Protein AF-0000000080485162 (afdb_homodimer)

Secondary structure (DSSP, 8-state):
--HHHHHHHHHHHHHHH-SEEEEE--HHHHHHHHHHHHHH--SSHHHHHHHHHHHHHHHHHHTTHHHHHHHHHHS--HHHHHHTS-HHHHHTTT-------------/--HHHHHHHHHHHHHHH-SEEEEE--HHHHHHHHHHHHHH--SSHHHHHHHHHHHHHHHHHHTTHHHHHHHHHHS--HHHHHHTS-HHHHHTTT-------------

Structure (mmCIF, N/CA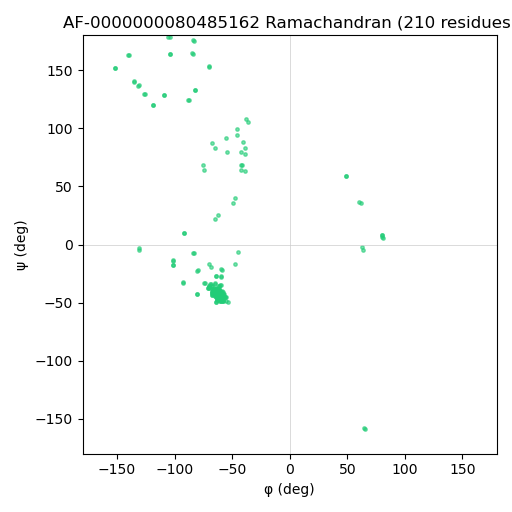/C/O backbone):
data_AF-0000000080485162-model_v1
#
loop_
_entity.id
_entity.type
_entity.pdbx_description
1 polymer 'Uncharacterized protein'
#
loop_
_atom_site.group_PDB
_atom_site.id
_atom_site.type_symbol
_atom_site.label_atom_id
_atom_site.label_alt_id
_atom_site.label_comp_id
_atom_site.label_asym_id
_atom_site.label_entity_id
_atom_site.label_seq_id
_atom_site.pdbx_PDB_ins_code
_atom_site.Cartn_x
_atom_site.Cartn_y
_atom_site.Cartn_z
_atom_site.occupancy
_atom_site.B_iso_or_equiv
_atom_site.auth_seq_id
_atom_site.auth_comp_id
_atom_site.auth_asym_id
_atom_site.auth_atom_id
_atom_site.pdbx_PDB_model_num
ATOM 1 N N . MET A 1 1 ? 8.68 -25.094 -6.105 1 91.69 1 MET A N 1
ATOM 2 C CA . MET A 1 1 ? 7.289 -25.359 -6.473 1 91.69 1 MET A CA 1
ATOM 3 C C . MET A 1 1 ? 7.027 -24.953 -7.922 1 91.69 1 MET A C 1
ATOM 5 O O . MET A 1 1 ? 7.828 -24.25 -8.531 1 91.69 1 MET A O 1
ATOM 9 N N . THR A 1 2 ? 5.891 -25.453 -8.453 1 96.38 2 THR A N 1
ATOM 10 C CA . THR A 1 2 ? 5.555 -25.312 -9.867 1 96.38 2 THR A CA 1
ATOM 11 C C . THR A 1 2 ? 4.484 -24.25 -10.07 1 96.38 2 THR A C 1
ATOM 13 O O . THR A 1 2 ? 3.998 -23.656 -9.109 1 96.38 2 THR A O 1
ATOM 16 N N . LEU A 1 3 ? 4.164 -24.047 -11.297 1 98.19 3 LEU A N 1
ATOM 17 C CA . LEU A 1 3 ? 3.066 -23.156 -11.648 1 98.19 3 LEU A CA 1
ATOM 18 C C . LEU A 1 3 ? 1.76 -23.609 -11.008 1 98.19 3 LEU A C 1
ATOM 20 O O . LEU A 1 3 ? 0.989 -22.797 -10.5 1 98.19 3 LEU A O 1
ATOM 24 N N . ASP A 1 4 ? 1.589 -24.953 -11.047 1 97.44 4 ASP A N 1
ATOM 25 C CA . ASP A 1 4 ? 0.379 -25.5 -10.445 1 97.44 4 ASP A CA 1
ATOM 26 C C . ASP A 1 4 ? 0.341 -25.219 -8.938 1 97.44 4 ASP A C 1
ATOM 28 O O . ASP A 1 4 ? -0.718 -24.938 -8.383 1 97.44 4 ASP A O 1
ATOM 32 N N . ASP A 1 5 ? 1.437 -25.391 -8.297 1 98.44 5 ASP A N 1
ATOM 33 C CA . ASP A 1 5 ? 1.518 -25.125 -6.863 1 98.44 5 ASP A CA 1
ATOM 34 C C . ASP A 1 5 ? 1.213 -23.656 -6.559 1 98.44 5 ASP A C 1
ATOM 36 O O . ASP A 1 5 ? 0.493 -23.344 -5.605 1 98.44 5 ASP A O 1
ATOM 40 N N . LEU A 1 6 ? 1.78 -22.734 -7.355 1 98.81 6 LEU A N 1
ATOM 41 C CA . LEU A 1 6 ? 1.502 -21.312 -7.172 1 98.81 6 LEU A CA 1
ATOM 42 C C . LEU A 1 6 ? 0.012 -21.016 -7.328 1 98.81 6 LEU A C 1
ATOM 44 O O . LEU A 1 6 ? -0.575 -20.297 -6.516 1 98.81 6 LEU A O 1
ATOM 48 N N . THR A 1 7 ? -0.559 -21.531 -8.375 1 98.62 7 THR A N 1
ATOM 49 C CA . THR A 1 7 ? -1.977 -21.328 -8.648 1 98.62 7 THR A CA 1
ATOM 50 C C . THR A 1 7 ? -2.828 -21.797 -7.477 1 98.62 7 THR A C 1
ATOM 52 O O . THR A 1 7 ? -3.744 -21.094 -7.039 1 98.62 7 THR A O 1
ATOM 55 N N . ASP A 1 8 ? -2.488 -23 -6.953 1 98.62 8 ASP A N 1
ATOM 56 C CA . ASP A 1 8 ? -3.219 -23.547 -5.816 1 98.62 8 ASP A CA 1
ATOM 57 C C . ASP A 1 8 ? -3.074 -22.656 -4.586 1 98.62 8 ASP A C 1
ATOM 59 O O . ASP A 1 8 ? -4.051 -22.406 -3.871 1 98.62 8 ASP A O 1
ATOM 63 N N . ASP A 1 9 ? -1.857 -22.219 -4.328 1 98.62 9 ASP A N 1
ATOM 64 C CA . ASP A 1 9 ? -1.59 -21.391 -3.154 1 98.62 9 ASP A CA 1
ATOM 65 C C . ASP A 1 9 ? -2.316 -20.047 -3.244 1 98.62 9 ASP A C 1
ATOM 67 O O . ASP A 1 9 ? -2.867 -19.562 -2.252 1 98.62 9 ASP A O 1
ATOM 71 N N . VAL A 1 10 ? -2.357 -19.422 -4.453 1 98.81 10 VAL A N 1
ATOM 72 C CA . VAL A 1 10 ? -3.041 -18.141 -4.641 1 98.81 10 VAL A CA 1
ATOM 73 C C . VAL A 1 10 ? -4.547 -18.328 -4.473 1 98.81 10 VAL A C 1
ATOM 75 O O . VAL A 1 10 ? -5.211 -17.516 -3.822 1 98.81 10 VAL A O 1
ATOM 78 N N . GLU A 1 11 ? -5.039 -19.375 -5.039 1 98.69 11 GLU A N 1
ATOM 79 C CA . GLU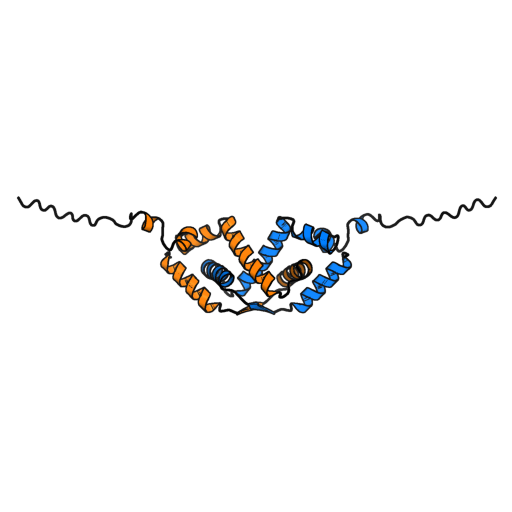 A 1 11 ? -6.469 -19.641 -4.914 1 98.69 11 GLU A CA 1
ATOM 80 C C . GLU A 1 11 ? -6.859 -19.875 -3.459 1 98.69 11 GLU A C 1
ATOM 82 O O . GLU A 1 11 ? -7.91 -19.422 -3.008 1 98.69 11 GLU A O 1
ATOM 87 N N . SER A 1 12 ? -6.074 -20.688 -2.789 1 98.69 12 SER A N 1
ATOM 88 C CA . SER A 1 12 ? -6.328 -20.953 -1.377 1 98.69 12 SER A CA 1
ATOM 89 C C . SER A 1 12 ? -6.305 -19.656 -0.563 1 98.69 12 SER A C 1
ATOM 91 O O . SER A 1 12 ? -7.195 -19.422 0.255 1 98.69 12 SER A O 1
ATOM 93 N N . ALA A 1 13 ? -5.285 -18.859 -0.797 1 98.69 13 ALA A N 1
ATOM 94 C CA . ALA A 1 13 ? -5.184 -17.578 -0.108 1 98.69 13 ALA A CA 1
ATOM 95 C C . ALA A 1 13 ? -6.387 -16.688 -0.42 1 98.69 13 ALA A C 1
ATOM 97 O O . ALA A 1 13 ? -6.945 -16.047 0.477 1 98.69 13 ALA A O 1
ATOM 98 N N . TYR A 1 14 ? -6.746 -16.641 -1.689 1 98.75 14 TYR A N 1
ATOM 99 C CA . TYR A 1 14 ? -7.902 -15.867 -2.131 1 98.75 14 TYR A CA 1
ATOM 100 C C . TYR A 1 14 ? -9.156 -16.281 -1.374 1 98.75 14 TYR A C 1
ATOM 102 O O . TYR A 1 14 ? -9.93 -15.422 -0.925 1 98.75 14 TYR A O 1
ATOM 110 N N . SER A 1 15 ? -9.336 -17.516 -1.244 1 98.31 15 SER A N 1
ATOM 111 C CA . SER A 1 15 ? -10.5 -18.047 -0.545 1 98.31 15 SER A CA 1
ATOM 112 C C . SER A 1 15 ? -10.453 -17.719 0.942 1 98.31 15 SER A C 1
ATOM 114 O O . SER A 1 15 ? -11.469 -17.344 1.53 1 98.31 15 SER A O 1
ATOM 116 N N . ASP A 1 16 ? -9.336 -17.828 1.532 1 97.69 16 ASP A N 1
ATOM 117 C CA . ASP A 1 16 ? -9.172 -17.594 2.963 1 97.69 16 ASP A CA 1
ATOM 118 C C . ASP A 1 16 ? -9.359 -16.125 3.299 1 97.69 16 ASP A C 1
ATOM 120 O O . ASP A 1 16 ? -9.852 -15.781 4.379 1 97.69 16 ASP A O 1
ATOM 124 N N . LEU A 1 17 ? -8.969 -15.266 2.422 1 97.94 17 LEU A N 1
ATOM 125 C CA . LEU A 1 17 ? -9.062 -13.82 2.637 1 97.94 17 LEU A CA 1
ATOM 126 C C . LEU A 1 17 ? -10.523 -13.391 2.754 1 97.94 17 LEU A C 1
ATOM 128 O O . LEU A 1 17 ? -10.844 -12.484 3.527 1 97.94 17 LEU A O 1
ATOM 132 N N . GLY A 1 18 ? -11.344 -13.984 1.998 1 96.62 18 GLY A N 1
ATOM 133 C CA . GLY A 1 18 ? -12.727 -13.531 1.969 1 96.62 18 GLY A CA 1
ATOM 134 C C . GLY A 1 18 ? -12.883 -12.125 1.428 1 96.62 18 GLY A C 1
ATOM 135 O O . GLY A 1 18 ? -12.039 -11.648 0.667 1 96.62 18 GLY A O 1
ATOM 136 N N . THR A 1 19 ? -14.047 -11.492 1.815 1 97.62 19 THR A N 1
ATOM 137 C CA . THR A 1 19 ? -14.367 -10.188 1.239 1 97.62 19 THR A CA 1
ATOM 138 C C . THR A 1 19 ? -14.039 -9.07 2.223 1 97.62 19 THR A C 1
ATOM 140 O O . THR A 1 19 ? -14.016 -7.895 1.847 1 97.62 19 THR A O 1
ATOM 143 N N . ASP A 1 20 ? -13.82 -9.5 3.492 1 97.5 20 ASP A N 1
ATOM 144 C CA . ASP A 1 20 ? -13.531 -8.516 4.531 1 97.5 20 ASP A CA 1
ATOM 145 C C . ASP A 1 20 ? -12.312 -8.93 5.352 1 97.5 20 ASP A C 1
ATOM 147 O O . ASP A 1 20 ? -12.164 -10.102 5.703 1 97.5 20 ASP A O 1
ATOM 151 N N . LEU A 1 21 ? -11.492 -7.969 5.602 1 97.62 21 LEU A N 1
ATOM 152 C CA . LEU A 1 21 ? -10.273 -8.203 6.367 1 97.62 21 LEU A CA 1
ATOM 153 C C . LEU A 1 21 ? -10.18 -7.258 7.555 1 97.62 21 LEU A C 1
ATOM 155 O O . LEU A 1 21 ? -10.406 -6.055 7.414 1 97.62 21 LEU A O 1
ATOM 159 N N . ASP A 1 22 ? -9.93 -7.82 8.695 1 96.25 22 ASP A N 1
ATOM 160 C CA . ASP A 1 22 ? -9.648 -7.004 9.875 1 96.25 22 ASP A CA 1
ATOM 161 C C . ASP A 1 22 ? -8.156 -6.691 9.977 1 96.25 22 ASP A C 1
ATOM 163 O O . ASP A 1 22 ? -7.328 -7.602 10.039 1 96.25 22 ASP A O 1
ATOM 167 N N . VAL A 1 23 ? -7.867 -5.426 10.039 1 98 23 VAL A N 1
ATOM 168 C CA . VAL A 1 23 ? -6.469 -5.012 10.016 1 98 23 VAL A CA 1
ATOM 169 C C . VAL A 1 23 ? -6.133 -4.27 11.312 1 98 23 VAL A C 1
ATOM 171 O O . VAL A 1 23 ? -6.746 -3.25 11.625 1 98 23 VAL A O 1
ATOM 174 N N . SER A 1 24 ? -5.184 -4.84 12 1 98.38 24 SER A N 1
ATOM 175 C CA . SER A 1 24 ? -4.648 -4.133 13.156 1 98.38 24 SER A CA 1
ATOM 176 C C . SER A 1 24 ? -3.598 -3.107 12.742 1 98.38 24 SER A C 1
ATOM 178 O O . SER A 1 24 ? -2.693 -3.42 11.961 1 98.38 24 SER A O 1
ATOM 180 N N . LEU A 1 25 ? -3.742 -1.958 13.281 1 98.19 25 LEU A N 1
ATOM 181 C CA . LEU A 1 25 ? -2.826 -0.875 12.945 1 98.19 25 LEU A CA 1
ATOM 182 C C . LEU A 1 25 ? -1.908 -0.552 14.117 1 98.19 25 LEU A C 1
ATOM 184 O O . LEU A 1 25 ? -2.375 -0.352 15.242 1 98.19 25 LEU A O 1
ATOM 188 N N . ASP A 1 26 ? -0.624 -0.517 13.844 1 98.25 26 ASP A N 1
ATOM 189 C CA . ASP A 1 26 ? 0.288 0.053 14.836 1 98.25 26 ASP A CA 1
ATOM 190 C C . ASP A 1 26 ? 0.348 1.574 14.711 1 98.25 26 ASP A C 1
ATOM 192 O O . ASP A 1 26 ? -0.278 2.156 13.82 1 98.25 26 ASP A O 1
ATOM 196 N N . ARG A 1 27 ? 1.075 2.203 15.594 1 98.06 27 ARG A N 1
ATOM 197 C CA . ARG A 1 27 ? 1.095 3.66 15.68 1 98.06 27 ARG A CA 1
ATOM 198 C C . ARG A 1 27 ? 1.634 4.273 14.391 1 98.06 27 ARG A C 1
ATOM 200 O O . ARG A 1 27 ? 1.077 5.25 13.883 1 98.06 27 ARG A O 1
ATOM 207 N N . GLU A 1 28 ? 2.699 3.721 13.891 1 98.06 28 GLU A N 1
ATOM 208 C CA . GLU A 1 28 ? 3.355 4.25 12.695 1 98.06 28 GLU A CA 1
ATOM 209 C C . GLU A 1 28 ? 2.445 4.152 11.477 1 98.06 28 GLU A C 1
ATOM 211 O O . GLU A 1 28 ? 2.219 5.148 10.781 1 98.06 28 GLU A O 1
ATOM 216 N N . THR A 1 29 ? 1.882 3.01 11.258 1 98.56 29 THR A N 1
ATOM 217 C CA . THR A 1 29 ? 1.007 2.797 10.109 1 98.56 29 THR A CA 1
ATOM 218 C C . THR A 1 29 ? -0.261 3.639 10.234 1 98.56 29 THR A C 1
ATOM 220 O O . THR A 1 29 ? -0.757 4.172 9.242 1 98.56 29 THR A O 1
ATOM 223 N N . ARG A 1 30 ? -0.741 3.699 11.406 1 98.69 30 ARG A N 1
ATOM 224 C CA . ARG A 1 30 ? -1.929 4.512 11.656 1 98.69 30 ARG A CA 1
ATOM 225 C C . ARG A 1 30 ? -1.674 5.973 11.312 1 98.69 30 ARG A C 1
ATOM 227 O O . ARG A 1 30 ? -2.533 6.641 10.727 1 98.69 30 ARG A O 1
ATOM 234 N N . HIS A 1 31 ? -0.535 6.449 11.656 1 98.69 31 HIS A N 1
ATOM 235 C CA . HIS A 1 31 ? -0.185 7.832 11.352 1 98.69 31 HIS A CA 1
ATOM 236 C C . HIS A 1 31 ? -0.083 8.055 9.844 1 98.69 31 HIS A C 1
ATOM 238 O O . HIS A 1 31 ? -0.57 9.062 9.328 1 98.69 31 HIS A O 1
ATOM 244 N N . GLU A 1 32 ? 0.541 7.148 9.164 1 98.88 32 GLU A N 1
ATOM 245 C CA . GLU A 1 32 ? 0.673 7.25 7.719 1 98.88 32 GLU A CA 1
ATOM 246 C C . GLU A 1 32 ? -0.693 7.258 7.039 1 98.88 32 GLU A C 1
ATOM 248 O O . GLU A 1 32 ? -0.946 8.078 6.152 1 98.88 32 GLU A O 1
ATOM 253 N N . LEU A 1 33 ? -1.545 6.348 7.555 1 98.94 33 LEU A N 1
ATOM 254 C CA . LEU A 1 33 ? -2.885 6.266 6.984 1 98.94 33 LEU A CA 1
ATOM 255 C C . LEU A 1 33 ? -3.684 7.527 7.293 1 98.94 33 LEU A C 1
ATOM 257 O O . LEU A 1 33 ? -4.418 8.031 6.438 1 98.94 33 LEU A O 1
ATOM 261 N N . ALA A 1 34 ? -3.521 8.062 8.461 1 98.88 34 ALA A N 1
ATOM 262 C CA . ALA A 1 34 ? -4.211 9.297 8.852 1 98.88 34 ALA A CA 1
ATOM 263 C C . ALA A 1 34 ? -3.807 10.453 7.945 1 98.88 34 ALA A C 1
ATOM 265 O O . ALA A 1 34 ? -4.648 11.266 7.555 1 98.88 34 ALA A O 1
ATOM 266 N N . MET A 1 35 ? -2.498 10.531 7.617 1 98.88 35 MET A N 1
ATOM 267 C CA . MET A 1 35 ? -2.016 11.547 6.688 1 98.88 35 MET A CA 1
ATOM 268 C C . MET A 1 35 ? -2.686 11.406 5.328 1 98.88 35 MET A C 1
ATOM 270 O O . MET A 1 35 ? -3.162 12.391 4.762 1 98.88 35 MET A O 1
ATOM 274 N N . LEU A 1 36 ? -2.807 10.219 4.852 1 98.88 36 LEU A N 1
ATOM 275 C CA . LEU A 1 36 ? -3.432 9.969 3.561 1 98.88 36 LEU A CA 1
ATOM 276 C C . LEU A 1 36 ? -4.922 10.297 3.602 1 98.88 36 LEU A C 1
ATOM 278 O O . LEU A 1 36 ? -5.469 10.844 2.643 1 98.88 36 LEU A O 1
ATOM 282 N N . VAL A 1 37 ? -5.57 9.961 4.691 1 98.75 37 VAL A N 1
ATOM 283 C CA . VAL A 1 37 ? -6.984 10.273 4.867 1 98.75 37 VAL A CA 1
ATOM 284 C C . VAL A 1 37 ? -7.191 11.781 4.836 1 98.75 37 VAL A C 1
ATOM 286 O O . VAL A 1 37 ? -8.094 12.273 4.156 1 98.75 37 VAL A O 1
ATOM 289 N N . ALA A 1 38 ? -6.309 12.484 5.547 1 98.12 38 ALA A N 1
ATOM 290 C CA . ALA A 1 38 ? -6.422 13.938 5.578 1 98.12 38 ALA A CA 1
ATOM 291 C C . ALA A 1 38 ? -6.266 14.531 4.184 1 98.12 38 ALA A C 1
ATOM 293 O O . ALA A 1 38 ? -6.93 15.516 3.84 1 98.12 38 ALA A O 1
ATOM 294 N N . LEU A 1 39 ? -5.434 13.961 3.404 1 97.31 39 LEU A N 1
ATOM 295 C CA . LEU A 1 39 ? -5.082 14.508 2.1 1 97.31 39 LEU A CA 1
ATOM 296 C C . LEU A 1 39 ? -6.148 14.172 1.062 1 97.31 39 LEU A C 1
ATOM 298 O O . LEU A 1 39 ? -6.492 15.016 0.229 1 97.31 39 LEU A O 1
ATOM 302 N N . PHE A 1 40 ? -6.598 12.984 1.107 1 97.44 40 PHE A N 1
ATOM 303 C CA . PHE A 1 40 ? -7.41 12.516 -0.012 1 97.44 40 PHE A CA 1
ATOM 304 C C . PHE A 1 40 ? -8.891 12.555 0.343 1 97.44 40 PHE A C 1
ATOM 306 O O . PHE A 1 40 ? -9.75 12.461 -0.538 1 97.44 40 PHE A O 1
ATOM 313 N N . ASP A 1 41 ? -9.188 12.625 1.6 1 96.5 41 ASP A N 1
ATOM 314 C CA . ASP A 1 41 ? -10.555 12.742 2.086 1 96.5 41 ASP A CA 1
ATOM 315 C C . ASP A 1 41 ? -11.469 11.711 1.421 1 96.5 41 ASP A C 1
ATOM 317 O O . ASP A 1 41 ? -12.484 12.07 0.822 1 96.5 41 ASP A O 1
ATOM 321 N N . PRO A 1 42 ? -11.156 10.445 1.567 1 97.31 42 PRO A N 1
ATOM 322 C CA . PRO A 1 42 ? -11.953 9.391 0.938 1 97.31 42 PRO A CA 1
ATOM 323 C C . PRO A 1 42 ? -13.336 9.234 1.576 1 97.31 42 PRO A C 1
ATOM 325 O O . PRO A 1 42 ? -13.508 9.555 2.756 1 97.31 42 PRO A O 1
ATOM 328 N N . GLU A 1 43 ? -14.297 8.75 0.799 1 95.81 43 GLU A N 1
ATOM 329 C CA . GLU A 1 43 ? -15.602 8.43 1.366 1 95.81 43 GLU A CA 1
ATOM 330 C C . GLU A 1 43 ? -15.492 7.352 2.436 1 95.81 43 GLU A C 1
ATOM 332 O O . GLU A 1 43 ? -16.172 7.406 3.457 1 95.81 43 GLU A O 1
ATOM 337 N N . ASN A 1 44 ? -14.695 6.395 2.166 1 96.25 44 ASN A N 1
ATOM 338 C CA . ASN A 1 44 ? -14.367 5.305 3.078 1 96.25 44 ASN A CA 1
ATOM 339 C C . ASN A 1 44 ? -12.867 5.016 3.088 1 96.25 44 ASN A C 1
ATOM 341 O O . ASN A 1 44 ? -12.234 4.949 2.031 1 96.25 44 ASN A O 1
ATOM 345 N N . THR A 1 45 ? -12.359 4.758 4.281 1 97.31 45 THR A N 1
ATOM 346 C CA . THR A 1 45 ? -10.93 4.539 4.449 1 97.31 45 THR A CA 1
ATOM 347 C C . THR A 1 45 ? -10.484 3.285 3.701 1 97.31 45 THR A C 1
ATOM 349 O O . THR A 1 45 ? -9.336 3.195 3.258 1 97.31 45 THR A O 1
ATOM 352 N N . ASP A 1 46 ? -11.352 2.334 3.514 1 96.31 46 ASP A N 1
ATOM 353 C CA . ASP A 1 46 ? -10.977 1.093 2.84 1 96.31 46 ASP A CA 1
ATOM 354 C C . ASP A 1 46 ? -10.484 1.363 1.421 1 96.31 46 ASP A C 1
ATOM 356 O O . ASP A 1 46 ? -9.68 0.602 0.883 1 96.31 46 ASP A O 1
ATOM 360 N N . GLU A 1 47 ? -10.984 2.469 0.862 1 97.5 47 GLU A N 1
ATOM 361 C CA . GLU A 1 47 ? -10.539 2.826 -0.483 1 97.5 47 GLU A CA 1
ATOM 362 C C . GLU A 1 47 ? -9.039 3.07 -0.521 1 97.5 47 GLU A C 1
ATOM 364 O O . GLU A 1 47 ? -8.359 2.66 -1.466 1 97.5 47 GLU A O 1
ATOM 369 N N . LEU A 1 48 ? -8.516 3.705 0.479 1 98.62 48 LEU A N 1
ATOM 370 C CA . LEU A 1 48 ? -7.09 3.984 0.553 1 98.62 48 LEU A CA 1
ATOM 371 C C . LEU A 1 48 ? -6.297 2.703 0.79 1 98.62 48 LEU A C 1
ATOM 373 O O . LEU A 1 48 ? -5.195 2.539 0.255 1 98.62 48 LEU A O 1
ATOM 377 N N . VAL A 1 49 ? -6.84 1.778 1.555 1 98.81 49 VAL A N 1
ATOM 378 C CA . VAL A 1 49 ? -6.148 0.526 1.842 1 98.81 49 VAL A CA 1
ATOM 379 C C . VAL A 1 49 ? -6.09 -0.332 0.581 1 98.81 49 VAL A C 1
ATOM 381 O O . VAL A 1 49 ? -5.059 -0.943 0.287 1 98.81 49 VAL A O 1
ATOM 384 N N . ARG A 1 50 ? -7.172 -0.306 -0.219 1 98.75 50 ARG A N 1
ATOM 385 C CA . ARG A 1 50 ? -7.152 -1.033 -1.484 1 98.75 50 ARG A CA 1
ATOM 386 C C . ARG A 1 50 ? -6.121 -0.442 -2.439 1 98.75 50 ARG A C 1
ATOM 388 O O . ARG A 1 50 ? -5.375 -1.178 -3.09 1 98.75 50 ARG A O 1
ATOM 395 N N . ARG A 1 51 ? -6.055 0.867 -2.4 1 98.69 51 ARG A N 1
ATOM 396 C CA . ARG A 1 51 ? -5.035 1.524 -3.211 1 98.69 51 ARG A CA 1
ATOM 397 C C . ARG A 1 51 ? -3.635 1.16 -2.729 1 98.69 51 ARG A C 1
ATOM 399 O O . ARG A 1 51 ? -2.725 0.966 -3.537 1 98.69 51 ARG A O 1
ATOM 406 N N . ALA A 1 52 ? -3.479 1.078 -1.476 1 98.94 52 ALA A N 1
ATOM 407 C CA . ALA A 1 52 ? -2.193 0.718 -0.882 1 98.94 52 ALA A CA 1
ATOM 408 C C . ALA A 1 52 ? -1.778 -0.694 -1.288 1 98.94 52 ALA A C 1
ATOM 410 O O . ALA A 1 52 ? -0.628 -0.926 -1.665 1 98.94 52 ALA A O 1
ATOM 411 N N . ILE A 1 53 ? -2.707 -1.623 -1.214 1 98.94 53 ILE A N 1
ATOM 412 C CA . ILE A 1 53 ? -2.424 -2.998 -1.605 1 98.94 53 ILE A CA 1
ATOM 413 C C . ILE A 1 53 ? -2.02 -3.043 -3.078 1 98.94 53 ILE A C 1
ATOM 415 O O . ILE A 1 53 ? -1.04 -3.699 -3.439 1 98.94 53 ILE A O 1
ATOM 419 N N . HIS A 1 54 ? -2.777 -2.275 -3.885 1 98.81 54 HIS A N 1
ATOM 420 C CA . HIS A 1 54 ? -2.42 -2.17 -5.293 1 98.81 54 HIS A CA 1
ATOM 421 C C . HIS A 1 54 ? -1.018 -1.594 -5.465 1 98.81 54 HIS A C 1
ATOM 423 O O . HIS A 1 54 ? -0.234 -2.088 -6.277 1 98.81 54 HIS A O 1
ATOM 429 N N . ALA A 1 55 ? -0.679 -0.615 -4.695 1 98.62 55 ALA A N 1
ATOM 430 C CA . ALA A 1 55 ? 0.621 0.044 -4.789 1 98.62 55 ALA A CA 1
ATOM 431 C C . ALA A 1 55 ? 1.747 -0.906 -4.391 1 98.62 55 ALA A C 1
ATOM 433 O O . ALA A 1 55 ? 2.809 -0.919 -5.02 1 98.62 55 ALA A O 1
ATOM 434 N N . LEU A 1 56 ? 1.531 -1.683 -3.309 1 98.88 56 LEU A N 1
ATOM 435 C CA . LEU A 1 56 ? 2.553 -2.643 -2.906 1 98.88 56 LEU A CA 1
ATOM 436 C C . LEU A 1 56 ? 2.768 -3.695 -3.988 1 98.88 56 LEU A C 1
ATOM 438 O O . LEU A 1 56 ? 3.906 -4 -4.344 1 98.88 56 LEU A O 1
ATOM 442 N N . PHE A 1 57 ? 1.695 -4.211 -4.527 1 98.88 57 PHE A N 1
ATOM 443 C CA . PHE A 1 57 ? 1.785 -5.203 -5.59 1 98.88 57 PHE A CA 1
ATOM 444 C C . PHE A 1 57 ? 2.535 -4.645 -6.793 1 98.88 57 PHE A C 1
ATOM 446 O O . PHE A 1 57 ? 3.479 -5.266 -7.289 1 98.88 57 PHE A O 1
ATOM 453 N N . GLN A 1 58 ? 2.129 -3.438 -7.199 1 98.38 58 GLN A N 1
ATOM 454 C CA . GLN A 1 58 ? 2.756 -2.779 -8.344 1 98.38 58 GLN A CA 1
ATOM 455 C C . GLN A 1 58 ? 4.23 -2.492 -8.07 1 98.38 58 GLN A C 1
ATOM 457 O O . GLN A 1 58 ? 5.07 -2.635 -8.961 1 98.38 58 GLN A O 1
ATOM 462 N N . SER A 1 59 ? 4.512 -2.117 -6.891 1 97.81 59 SER A N 1
ATOM 463 C CA . SER A 1 59 ? 5.906 -1.851 -6.547 1 97.81 59 SER A CA 1
ATOM 464 C C . SER A 1 59 ? 6.754 -3.113 -6.656 1 97.81 59 SER A C 1
ATOM 466 O O . SER A 1 59 ? 7.895 -3.064 -7.117 1 97.81 59 SER A O 1
ATOM 468 N N . GLU A 1 60 ? 6.238 -4.211 -6.219 1 98 60 GLU A N 1
ATOM 469 C CA . GLU A 1 60 ? 6.938 -5.484 -6.34 1 98 60 GLU A CA 1
ATOM 470 C C . GLU A 1 60 ? 7.148 -5.867 -7.805 1 98 60 GLU A C 1
ATOM 472 O O . GLU A 1 60 ? 8.195 -6.398 -8.172 1 98 60 GLU A O 1
ATOM 477 N N . LEU A 1 61 ? 6.145 -5.621 -8.617 1 97.81 61 LEU A N 1
ATOM 478 C CA . LEU A 1 61 ? 6.242 -5.891 -10.047 1 97.81 61 LEU A CA 1
ATOM 479 C C . LEU A 1 61 ? 7.316 -5.02 -10.688 1 97.81 61 LEU A C 1
ATOM 481 O O . LEU A 1 61 ? 8.227 -5.531 -11.344 1 97.81 61 LEU A O 1
ATOM 485 N N . ASP A 1 62 ? 7.254 -3.775 -10.359 1 96.44 62 ASP A N 1
ATOM 486 C CA . ASP A 1 62 ? 8.117 -2.803 -11.016 1 96.44 62 ASP A CA 1
ATOM 487 C C . ASP A 1 62 ? 9.578 -3.027 -10.648 1 96.44 62 ASP A C 1
ATOM 489 O O . ASP A 1 62 ? 10.477 -2.832 -11.469 1 96.44 62 ASP A O 1
ATOM 493 N N . ARG A 1 63 ? 9.859 -3.412 -9.453 1 96.44 63 ARG A N 1
ATOM 494 C CA . ARG A 1 63 ? 11.219 -3.594 -8.961 1 96.44 63 ARG A CA 1
ATOM 495 C C . ARG A 1 63 ? 11.766 -4.965 -9.344 1 96.44 63 ARG A C 1
ATOM 497 O O . ARG A 1 63 ? 12.922 -5.281 -9.062 1 96.44 63 ARG A O 1
ATOM 504 N N . GLY A 1 64 ? 10.945 -5.73 -9.867 1 97.62 64 GLY A N 1
ATOM 505 C CA . GLY A 1 64 ? 11.359 -7.074 -10.234 1 97.62 64 GLY A CA 1
ATOM 506 C C . GLY A 1 64 ? 11.375 -8.031 -9.055 1 97.62 64 GLY A C 1
ATOM 507 O O . GLY A 1 64 ? 11.789 -9.188 -9.195 1 97.62 64 GLY A O 1
ATOM 508 N N . GLN A 1 65 ? 10.914 -7.559 -7.957 1 97.75 65 GLN A N 1
ATOM 509 C CA . GLN A 1 65 ? 10.945 -8.367 -6.742 1 97.75 65 GLN A CA 1
ATOM 510 C C . GLN A 1 65 ? 9.883 -9.461 -6.781 1 97.75 65 GLN A C 1
ATOM 512 O O . GLN A 1 65 ? 10.094 -10.555 -6.258 1 97.75 65 GLN A O 1
ATOM 517 N N . LEU A 1 66 ? 8.734 -9.188 -7.41 1 98.56 66 LEU A N 1
ATOM 518 C CA . LEU A 1 66 ? 7.695 -10.195 -7.551 1 98.56 66 LEU A CA 1
ATOM 519 C C . LEU A 1 66 ? 8.227 -11.422 -8.281 1 98.56 66 LEU A C 1
ATOM 521 O O . LEU A 1 66 ? 8.109 -12.547 -7.789 1 98.56 66 LEU A O 1
ATOM 525 N N . ASP A 1 67 ? 8.914 -11.227 -9.414 1 98.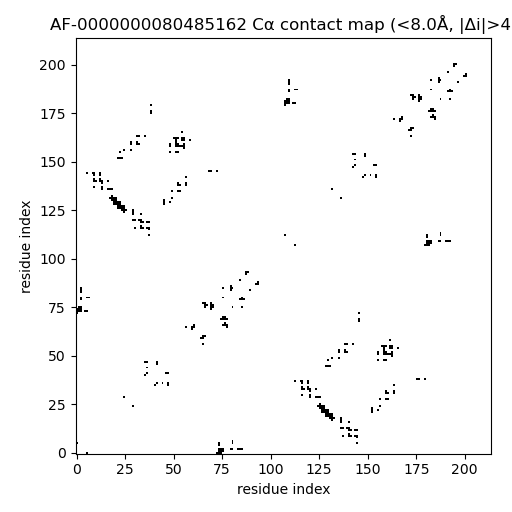31 67 ASP A N 1
ATOM 526 C CA . ASP A 1 67 ? 9.461 -12.336 -10.195 1 98.31 67 ASP A CA 1
ATOM 527 C C . ASP A 1 67 ? 10.578 -13.047 -9.422 1 98.31 67 ASP A C 1
ATOM 529 O O . ASP A 1 67 ? 10.719 -14.266 -9.523 1 98.31 67 ASP A O 1
ATOM 533 N N . PHE A 1 68 ? 11.391 -12.234 -8.781 1 98.56 68 PHE A N 1
ATOM 534 C CA . PHE A 1 68 ? 12.469 -12.844 -8 1 98.56 68 PHE A CA 1
ATOM 535 C C . PHE A 1 68 ? 11.922 -13.867 -7.016 1 98.56 68 PHE A C 1
ATOM 537 O O . PHE A 1 68 ? 12.398 -15 -6.961 1 98.56 68 PHE A O 1
ATOM 544 N N . HIS A 1 69 ? 10.883 -13.469 -6.242 1 98.12 69 HIS A N 1
ATOM 545 C CA . HIS A 1 69 ? 10.289 -14.344 -5.242 1 98.12 69 HIS A CA 1
ATOM 546 C C . HIS A 1 69 ? 9.57 -15.523 -5.898 1 98.12 69 HIS A C 1
ATOM 548 O O . HIS A 1 69 ? 9.648 -16.656 -5.406 1 98.12 69 HIS A O 1
ATOM 554 N N . LEU A 1 70 ? 8.859 -15.281 -6.961 1 98.62 70 LEU A N 1
ATOM 555 C CA . LEU A 1 70 ? 8.164 -16.344 -7.684 1 98.62 70 LEU A CA 1
ATOM 556 C C . LEU A 1 70 ? 9.141 -17.391 -8.195 1 98.62 70 LEU A C 1
ATOM 558 O O . LEU A 1 70 ? 8.891 -18.594 -8.07 1 98.62 70 LEU A O 1
ATOM 562 N N . ARG A 1 71 ? 10.289 -16.938 -8.711 1 97.88 71 ARG A N 1
ATOM 563 C CA . ARG A 1 71 ? 11.297 -17.859 -9.195 1 97.88 71 ARG A CA 1
ATOM 564 C C . ARG A 1 71 ? 11.898 -18.672 -8.047 1 97.88 71 ARG A C 1
ATOM 566 O O . ARG A 1 71 ? 12.125 -19.875 -8.172 1 97.88 71 ARG A O 1
ATOM 573 N N . GLN A 1 72 ? 12.117 -18 -7.008 1 97.56 72 GLN A N 1
ATOM 574 C CA . GLN A 1 72 ? 12.719 -18.656 -5.848 1 97.56 72 GLN A CA 1
ATOM 575 C C . GLN A 1 72 ? 11.773 -19.688 -5.25 1 97.56 72 GLN A C 1
ATOM 577 O O . GLN A 1 72 ? 12.211 -20.781 -4.852 1 97.56 72 GLN A O 1
ATOM 582 N N . GLY A 1 73 ? 10.539 -19.328 -5.219 1 97.62 73 GLY A N 1
ATOM 583 C CA . GLY A 1 73 ? 9.594 -20.188 -4.516 1 97.62 73 GLY A CA 1
ATOM 584 C C . GLY A 1 73 ? 8.914 -21.203 -5.418 1 97.62 73 GLY A C 1
ATOM 585 O O . GLY A 1 73 ? 8.594 -22.297 -4.98 1 97.62 73 GLY A O 1
ATOM 586 N N . TYR A 1 74 ? 8.695 -20.844 -6.656 1 98.12 74 TYR A N 1
ATOM 587 C CA . TYR A 1 74 ? 7.84 -21.656 -7.5 1 98.12 74 TYR A CA 1
ATOM 588 C C . TYR A 1 74 ? 8.5 -21.953 -8.844 1 98.12 74 TYR A C 1
ATOM 590 O O . TYR A 1 74 ? 7.934 -22.641 -9.688 1 98.12 74 TYR A O 1
ATOM 598 N N . ASP A 1 75 ? 9.672 -21.375 -9.094 1 97.19 75 ASP A N 1
ATOM 599 C CA . ASP A 1 75 ? 10.422 -21.562 -10.336 1 97.19 75 ASP A CA 1
ATOM 600 C C . ASP A 1 75 ? 9.617 -21.047 -11.531 1 97.19 75 ASP A C 1
ATOM 602 O O . ASP A 1 75 ? 9.57 -21.703 -12.578 1 97.19 75 ASP A O 1
ATOM 606 N N . VAL A 1 76 ? 8.836 -19.938 -11.352 1 98.06 76 VAL A N 1
ATOM 607 C CA . VAL A 1 76 ? 8.023 -19.359 -12.414 1 98.06 76 VAL A CA 1
ATOM 608 C C . VAL A 1 76 ? 8.109 -17.828 -12.336 1 98.06 76 VAL A C 1
ATOM 610 O O . VAL A 1 76 ? 8.57 -17.281 -11.344 1 98.06 76 VAL A O 1
ATOM 613 N N . THR A 1 77 ? 7.715 -17.125 -13.438 1 98.06 77 THR A N 1
ATOM 614 C CA . THR A 1 77 ? 7.574 -15.68 -13.453 1 98.06 77 THR A CA 1
ATOM 615 C C . THR A 1 77 ? 6.102 -15.281 -13.398 1 98.06 77 THR A C 1
ATOM 617 O O . THR A 1 77 ? 5.219 -16.109 -13.609 1 98.06 77 THR A O 1
ATOM 620 N N . TYR A 1 78 ? 5.879 -14.031 -13.078 1 98.56 78 TYR A N 1
ATOM 621 C CA . TYR A 1 78 ? 4.5 -13.555 -13.023 1 98.56 78 TYR A CA 1
ATOM 622 C C . TYR A 1 78 ? 3.826 -13.672 -14.383 1 98.56 78 TYR A C 1
ATOM 624 O O . TYR A 1 78 ? 2.645 -14.016 -14.469 1 98.56 78 TYR A O 1
ATOM 632 N N . ASP A 1 79 ? 4.566 -13.398 -15.438 1 97.81 79 ASP A N 1
ATOM 633 C CA . ASP A 1 79 ? 4.023 -13.547 -16.781 1 97.81 79 ASP A CA 1
ATOM 634 C C . ASP A 1 79 ? 3.547 -14.977 -17.031 1 97.81 79 ASP A C 1
ATOM 636 O O . ASP A 1 79 ? 2.504 -15.188 -17.656 1 97.81 79 ASP A O 1
ATOM 640 N N . GLU A 1 80 ? 4.328 -15.898 -16.625 1 98.31 80 GLU A N 1
ATOM 641 C CA . GLU A 1 80 ? 3.943 -17.297 -16.766 1 98.31 80 GLU A CA 1
ATOM 642 C C . GLU A 1 80 ? 2.676 -17.609 -15.969 1 98.31 80 GLU A C 1
ATOM 644 O O . GLU A 1 80 ? 1.808 -18.344 -16.438 1 98.31 80 GLU A O 1
ATOM 649 N N . TYR A 1 81 ? 2.578 -17.047 -14.805 1 98.56 81 TYR A N 1
ATOM 650 C CA . TYR A 1 81 ? 1.373 -17.203 -13.992 1 98.56 81 TYR A CA 1
ATOM 651 C C . TYR A 1 81 ? 0.154 -16.656 -14.727 1 98.56 81 TYR A C 1
ATOM 653 O O . TYR A 1 81 ? -0.89 -17.312 -14.781 1 98.56 81 TYR A O 1
ATOM 661 N N . LEU A 1 82 ? 0.265 -15.516 -15.234 1 98 82 LEU A N 1
ATOM 662 C CA . LEU A 1 82 ? -0.845 -14.891 -15.953 1 98 82 LEU A CA 1
ATOM 663 C C . LEU A 1 82 ? -1.252 -15.727 -17.156 1 98 82 LEU A C 1
ATOM 665 O O . LEU A 1 82 ? -2.439 -15.836 -17.469 1 98 82 LEU A O 1
ATOM 669 N N . ALA A 1 83 ? -0.209 -16.328 -17.734 1 96.69 83 ALA A N 1
ATOM 670 C CA . ALA A 1 83 ? -0.452 -17.109 -18.953 1 96.69 83 ALA A CA 1
ATOM 671 C C . ALA A 1 83 ? -1.014 -18.484 -18.625 1 96.69 83 ALA A C 1
ATOM 673 O O . ALA A 1 83 ? -1.565 -19.156 -19.484 1 96.69 83 ALA A O 1
ATOM 674 N N . GLY A 1 84 ? -0.796 -18.953 -17.438 1 97.31 84 GLY A N 1
ATOM 675 C CA . GLY A 1 84 ? -1.251 -20.266 -17.016 1 97.31 84 GLY A CA 1
ATOM 676 C C . GLY A 1 84 ? -0.352 -21.391 -17.5 1 97.31 84 GLY A C 1
ATOM 677 O O . GLY A 1 84 ? -0.734 -22.562 -17.453 1 97.31 84 GLY A O 1
ATOM 678 N N . MET A 1 85 ? 0.814 -20.938 -18.094 1 95.94 85 MET A N 1
ATOM 679 C CA . MET A 1 85 ? 1.778 -21.922 -18.594 1 95.94 85 MET A CA 1
ATOM 680 C C . MET A 1 85 ? 3.193 -21.359 -18.562 1 95.94 85 MET A C 1
ATOM 682 O O . MET A 1 85 ? 3.387 -20.141 -18.688 1 95.94 85 MET A O 1
ATOM 686 N N . THR A 1 86 ? 4.141 -22.297 -18.422 1 96.31 86 THR A N 1
ATOM 687 C CA . THR A 1 86 ? 5.543 -21.891 -18.422 1 96.31 86 THR A CA 1
ATOM 688 C C . THR A 1 86 ? 6.074 -21.766 -19.844 1 96.31 86 THR A C 1
ATOM 690 O O . THR A 1 86 ? 5.445 -22.25 -20.797 1 96.31 86 THR A O 1
ATOM 693 N N . TYR A 1 87 ? 7.164 -21.125 -19.969 1 91.25 87 TYR A N 1
ATOM 694 C CA . TYR A 1 87 ? 7.816 -21.016 -21.266 1 91.25 87 TYR A CA 1
ATOM 695 C C . TYR A 1 87 ? 8.133 -22.391 -21.844 1 91.25 87 TYR A C 1
ATOM 697 O O . TYR A 1 87 ? 8.008 -22.625 -23.047 1 91.25 87 TYR A O 1
ATOM 705 N N . GLU A 1 88 ? 8.625 -23.234 -20.953 1 89.69 88 GLU A N 1
ATOM 706 C CA . GLU A 1 88 ? 8.922 -24.594 -21.391 1 89.69 88 GLU A CA 1
ATOM 707 C C . GLU A 1 88 ? 7.684 -25.281 -21.953 1 89.69 88 GLU A C 1
ATOM 709 O O . GLU A 1 88 ? 7.766 -25.984 -22.969 1 89.69 88 GLU A O 1
ATOM 714 N N . GLU A 1 89 ? 6.629 -25.125 -21.344 1 91.12 89 GLU A N 1
ATOM 715 C CA . GLU A 1 89 ? 5.367 -25.703 -21.797 1 91.12 89 GLU A CA 1
ATOM 716 C C . GLU A 1 89 ? 4.945 -25.094 -23.141 1 91.12 89 GLU A C 1
ATOM 718 O O . GLU A 1 89 ? 4.367 -25.781 -23.984 1 91.12 89 GLU A O 1
ATOM 723 N N . MET A 1 90 ? 5.238 -23.859 -23.375 1 89.44 90 MET A N 1
ATOM 724 C CA . MET A 1 90 ? 4.848 -23.156 -24.594 1 89.44 90 MET A CA 1
ATOM 725 C C . MET A 1 90 ? 5.652 -23.656 -25.797 1 89.44 90 MET A C 1
ATOM 727 O O . MET A 1 90 ? 5.129 -23.734 -26.906 1 89.44 90 MET A O 1
ATOM 731 N N . THR A 1 91 ? 6.891 -23.938 -25.562 1 87.12 91 THR A N 1
ATOM 732 C CA . THR A 1 91 ? 7.781 -24.312 -26.672 1 87.12 91 THR A CA 1
ATOM 733 C C . THR A 1 91 ? 7.805 -25.812 -26.859 1 87.12 91 THR A C 1
ATOM 735 O O . THR A 1 91 ? 8.398 -26.312 -27.828 1 87.12 91 THR A O 1
ATOM 738 N N . GLY A 1 92 ? 6.988 -26.578 -26.25 1 75.88 92 GLY A N 1
ATOM 739 C CA . GLY A 1 92 ? 6.93 -28.016 -26.438 1 75.88 92 GLY A CA 1
ATOM 740 C C . GLY A 1 92 ? 8.203 -28.719 -26.016 1 75.88 92 GLY A C 1
ATOM 741 O O . GLY A 1 92 ? 8.398 -29.891 -26.328 1 75.88 92 GLY A O 1
ATOM 742 N N . GLN A 1 93 ? 9.141 -28.125 -25.625 1 62.06 93 GLN A N 1
ATOM 743 C CA . GLN A 1 93 ? 10.43 -28.75 -25.344 1 62.06 93 GLN A CA 1
ATOM 744 C C . GLN A 1 93 ? 10.297 -29.828 -24.266 1 62.06 93 GLN A C 1
ATOM 746 O O . GLN A 1 93 ? 11.227 -30.625 -24.062 1 62.06 93 GLN A O 1
ATOM 751 N N . THR A 1 94 ? 9.383 -29.828 -23.531 1 55.59 94 THR A N 1
ATOM 752 C CA . THR A 1 94 ? 9.32 -30.984 -22.641 1 55.59 94 THR A CA 1
ATOM 753 C C . THR A 1 94 ? 8.977 -32.25 -23.422 1 55.59 94 THR A C 1
ATOM 755 O O . THR A 1 94 ? 8.938 -33.344 -22.859 1 55.59 94 THR A O 1
ATOM 758 N N . GLN A 1 95 ? 8.469 -32.062 -24.625 1 52.03 95 GLN A N 1
ATOM 759 C CA . GLN A 1 95 ? 8.125 -33.281 -25.359 1 52.03 95 GLN A CA 1
ATOM 760 C C . GLN A 1 95 ? 9.375 -33.969 -25.906 1 52.03 95 GLN A C 1
ATOM 762 O O . GLN A 1 95 ? 10 -33.469 -26.844 1 52.03 95 GLN A O 1
ATOM 767 N N . ALA A 1 96 ? 10.18 -34.5 -25.078 1 50.84 96 ALA A N 1
ATOM 768 C CA . ALA A 1 96 ? 11.234 -35.406 -25.531 1 50.84 96 ALA A CA 1
ATOM 769 C C . ALA A 1 96 ? 10.688 -36.406 -26.516 1 50.84 96 ALA A C 1
ATOM 771 O O . ALA A 1 96 ? 9.68 -37.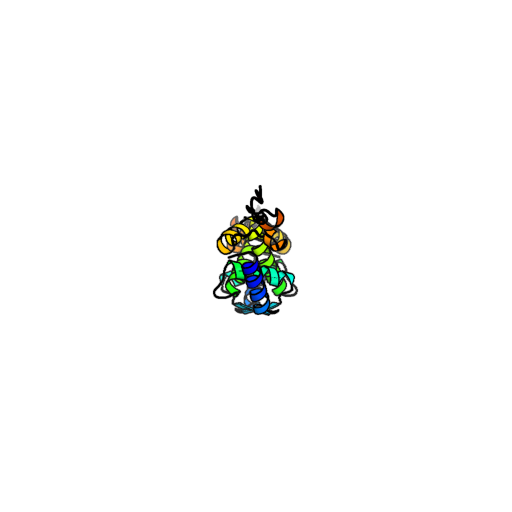094 -26.25 1 50.84 96 ALA A O 1
ATOM 772 N N . PRO A 1 97 ? 10.805 -36.312 -27.734 1 53.19 97 PRO A N 1
ATOM 773 C CA . PRO A 1 97 ? 10.398 -37.406 -28.625 1 53.19 97 PRO A CA 1
ATOM 774 C C . PRO A 1 97 ? 10.734 -38.781 -28.047 1 53.19 97 PRO A C 1
ATOM 776 O O . PRO A 1 97 ? 11.742 -38.938 -27.359 1 53.19 97 PRO A O 1
ATOM 779 N N . PRO A 1 98 ? 9.766 -39.562 -27.594 1 49.81 98 PRO A N 1
ATOM 780 C CA . PRO A 1 98 ? 10.07 -40.938 -27.219 1 49.81 98 PRO A CA 1
ATOM 781 C C . PRO A 1 98 ? 11.055 -41.625 -28.188 1 49.81 98 PRO A C 1
ATOM 783 O O . PRO A 1 98 ? 10.914 -41.5 -29.406 1 49.81 98 PRO A O 1
ATOM 786 N N . ARG A 1 99 ? 12.289 -41.531 -28 1 48.38 99 ARG A N 1
ATOM 787 C CA . ARG A 1 99 ? 13.281 -42.281 -28.766 1 48.38 99 ARG A CA 1
ATOM 788 C C . ARG A 1 99 ? 12.836 -43.719 -28.969 1 48.38 99 ARG A C 1
ATOM 790 O O . ARG A 1 99 ? 12.781 -44.5 -28.016 1 48.38 99 ARG A O 1
ATOM 797 N N . ASP A 1 100 ? 11.703 -44 -29.703 1 47.53 100 ASP A N 1
ATOM 798 C CA . ASP A 1 100 ? 11.555 -45.344 -30.203 1 47.53 100 ASP A CA 1
ATOM 799 C C . ASP A 1 100 ? 12.875 -45.875 -30.75 1 47.53 100 ASP A C 1
ATOM 801 O O . ASP A 1 100 ? 13.344 -45.438 -31.797 1 47.53 100 ASP A O 1
ATOM 805 N N . ASP A 1 101 ? 13.883 -46.125 -29.938 1 46.84 101 ASP A N 1
ATOM 806 C CA . ASP A 1 101 ? 15.125 -46.844 -30.234 1 46.84 101 ASP A CA 1
ATOM 807 C C . ASP A 1 101 ? 14.836 -48.156 -30.969 1 46.84 101 ASP A C 1
ATOM 809 O O . ASP A 1 101 ? 15.711 -49.031 -31.062 1 46.84 101 ASP A O 1
ATOM 813 N N . VAL A 1 102 ? 13.57 -48.781 -31.031 1 48.56 102 VAL A N 1
ATOM 814 C CA . VAL A 1 102 ? 13.664 -50.188 -31.438 1 48.56 102 VAL A CA 1
ATOM 815 C C . VAL A 1 102 ? 14.141 -50.25 -32.906 1 48.56 102 VAL A C 1
ATOM 817 O O . VAL A 1 102 ? 13.477 -49.75 -33.812 1 48.56 102 VAL A O 1
ATOM 820 N N . ARG A 1 103 ? 15.438 -50.25 -33.219 1 48.62 103 ARG A N 1
ATOM 821 C CA . ARG A 1 103 ? 16.094 -50.719 -34.438 1 48.62 103 ARG A CA 1
ATOM 822 C C . ARG A 1 103 ? 15.492 -52.031 -34.906 1 48.62 103 ARG A C 1
ATOM 824 O O . ARG A 1 103 ? 15.523 -53.031 -34.188 1 48.62 103 ARG A O 1
ATOM 831 N N . ARG A 1 104 ? 14.414 -51.906 -35.531 1 48.53 104 ARG A N 1
ATOM 832 C CA . ARG A 1 104 ? 13.953 -53.031 -36.375 1 48.53 104 ARG A CA 1
ATOM 833 C C . ARG A 1 104 ? 15.062 -53.531 -37.281 1 48.53 104 ARG A C 1
ATOM 835 O O . ARG A 1 104 ? 15.242 -53 -38.375 1 48.53 104 ARG A O 1
ATOM 842 N N . TYR A 1 105 ? 16.375 -53.531 -36.812 1 45.16 105 TYR A N 1
ATOM 843 C CA . TYR A 1 105 ? 17.312 -54.125 -37.781 1 45.16 105 TYR A CA 1
ATOM 844 C C . TYR A 1 105 ? 17.016 -55.594 -38 1 45.16 105 TYR A C 1
ATOM 846 O O . TYR A 1 105 ? 17.453 -56.469 -37.219 1 45.16 105 TYR A O 1
ATOM 854 N N . GLN A 1 106 ? 15.773 -56.125 -37.719 1 40.34 106 GLN A N 1
ATOM 855 C CA . GLN A 1 106 ? 15.766 -57.531 -38.031 1 40.34 106 GLN A CA 1
ATOM 856 C C . GLN A 1 106 ? 16.188 -57.812 -39.469 1 40.34 106 GLN A C 1
ATOM 858 O O . GLN A 1 106 ? 15.609 -57.281 -40.406 1 40.34 106 GLN A O 1
ATOM 863 N N . MET A 1 107 ? 17.562 -58.062 -39.688 1 32.34 107 MET A N 1
ATOM 864 C CA . MET A 1 107 ? 17.906 -58.938 -40.781 1 32.34 107 MET A CA 1
ATOM 865 C C . MET A 1 107 ? 17.062 -60.219 -40.781 1 32.34 107 MET A C 1
ATOM 867 O O . MET A 1 107 ? 16.547 -60.625 -39.75 1 32.34 107 MET A O 1
ATOM 871 N N . MET B 1 1 ? -5.797 25.828 3.492 1 91.31 1 MET B N 1
ATOM 872 C CA . MET B 1 1 ? -5.637 25.5 4.906 1 91.31 1 MET B CA 1
ATOM 873 C C . MET B 1 1 ? -4.18 25.625 5.332 1 91.31 1 MET B C 1
ATOM 875 O O . MET B 1 1 ? -3.283 25.672 4.492 1 91.31 1 MET B O 1
ATOM 879 N N . THR B 1 2 ? -3.955 25.703 6.668 1 96.31 2 THR B N 1
ATOM 880 C CA . THR B 1 2 ? -2.656 26 7.258 1 96.31 2 THR B CA 1
ATOM 881 C C . THR B 1 2 ? -2.025 24.75 7.852 1 96.31 2 THR B C 1
ATOM 883 O O . THR B 1 2 ? -2.621 23.672 7.805 1 96.31 2 THR B O 1
ATOM 886 N N . LEU B 1 3 ? -0.864 24.922 8.359 1 98.19 3 LEU B N 1
ATOM 887 C CA . LEU B 1 3 ? -0.184 23.844 9.07 1 98.19 3 LEU B CA 1
ATOM 888 C C . LEU B 1 3 ? -1.021 23.359 10.25 1 98.19 3 LEU B C 1
ATOM 890 O O . LEU B 1 3 ? -1.125 22.156 10.484 1 98.19 3 LEU B O 1
ATOM 894 N N . ASP B 1 4 ? -1.631 24.359 10.93 1 97.38 4 ASP B N 1
ATOM 895 C CA . ASP B 1 4 ? -2.473 24 12.07 1 97.38 4 ASP B CA 1
ATOM 896 C C . ASP B 1 4 ? -3.676 23.172 11.617 1 97.38 4 ASP B C 1
ATOM 898 O O . ASP B 1 4 ? -4.074 22.219 12.305 1 97.38 4 ASP B O 1
ATOM 902 N N . ASP B 1 5 ? -4.262 23.531 10.547 1 98.44 5 ASP B N 1
ATOM 903 C CA . ASP B 1 5 ? -5.398 22.797 10.016 1 98.44 5 ASP B CA 1
ATOM 904 C C . ASP B 1 5 ? -5 21.375 9.641 1 98.44 5 ASP B C 1
ATOM 906 O O . ASP B 1 5 ? -5.73 20.422 9.922 1 98.44 5 ASP B O 1
ATOM 910 N N . LEU B 1 6 ? -3.844 21.219 8.969 1 98.81 6 LEU B N 1
ATOM 911 C CA . LEU B 1 6 ? -3.357 19.891 8.617 1 98.81 6 LEU B CA 1
ATOM 912 C C . LEU B 1 6 ? -3.152 19.031 9.859 1 98.81 6 LEU B C 1
ATOM 914 O O . LEU B 1 6 ? -3.562 17.875 9.898 1 98.81 6 LEU B O 1
ATOM 918 N N . THR B 1 7 ? -2.496 19.594 10.828 1 98.62 7 THR B N 1
ATOM 919 C CA . THR B 1 7 ? -2.223 18.891 12.07 1 98.62 7 THR B CA 1
ATOM 920 C C . THR B 1 7 ? -3.52 18.406 12.727 1 98.62 7 THR B C 1
ATOM 922 O O . THR B 1 7 ? -3.619 17.25 13.156 1 98.62 7 THR B O 1
ATOM 925 N N . ASP B 1 8 ? -4.512 19.312 12.766 1 98.56 8 ASP B N 1
ATOM 926 C CA . ASP B 1 8 ? -5.805 18.969 13.344 1 98.56 8 ASP B CA 1
ATOM 927 C C . ASP B 1 8 ? -6.477 17.844 12.562 1 98.56 8 ASP B C 1
ATOM 929 O O . ASP B 1 8 ? -7.039 16.922 13.156 1 98.56 8 ASP B O 1
ATOM 933 N N . ASP B 1 9 ? -6.453 17.938 11.25 1 98.62 9 ASP B N 1
ATOM 934 C CA . ASP B 1 9 ? -7.098 16.953 10.398 1 98.62 9 ASP B CA 1
ATOM 935 C C . ASP B 1 9 ? -6.43 15.578 10.547 1 98.62 9 ASP B C 1
ATOM 937 O O . ASP B 1 9 ? -7.109 14.555 10.602 1 98.62 9 ASP B O 1
ATOM 941 N N . VAL B 1 10 ? -5.066 15.539 10.633 1 98.81 10 VAL B N 1
ATOM 942 C CA . VAL B 1 10 ? -4.34 14.281 10.789 1 98.81 10 VAL B CA 1
ATOM 943 C C . VAL B 1 10 ? -4.645 13.672 12.156 1 98.81 10 VAL B C 1
ATOM 945 O O . VAL B 1 10 ? -4.875 12.469 12.273 1 98.81 10 VAL B O 1
ATOM 948 N N . GLU B 1 11 ? -4.637 14.508 13.148 1 98.69 11 GLU B N 1
ATOM 949 C CA . GLU B 1 11 ? -4.938 14.008 14.484 1 98.69 11 GLU B CA 1
ATOM 950 C C . GLU B 1 11 ? -6.355 13.453 14.562 1 98.69 11 GLU B C 1
ATOM 952 O O . GLU B 1 11 ? -6.59 12.422 15.203 1 98.69 11 GLU B O 1
ATOM 957 N N . SER B 1 12 ? -7.281 14.195 14.016 1 98.69 12 SER B N 1
ATOM 958 C CA . SER B 1 12 ? -8.664 13.734 13.992 1 98.69 12 SER B CA 1
ATOM 959 C C . SER B 1 12 ? -8.789 12.398 13.266 1 98.69 12 SER B C 1
ATOM 961 O O . SER B 1 12 ? -9.438 11.477 13.758 1 98.69 12 SER B O 1
ATOM 963 N N . ALA B 1 13 ? -8.164 12.305 12.102 1 98.69 13 ALA B N 1
ATOM 964 C CA . ALA B 1 13 ? -8.18 11.062 11.336 1 98.69 13 ALA B CA 1
ATOM 965 C C . ALA B 1 13 ? -7.543 9.922 12.133 1 98.69 13 ALA B C 1
ATOM 967 O O . ALA B 1 13 ? -8.07 8.805 12.156 1 98.69 13 ALA B O 1
ATOM 968 N N . TYR B 1 14 ? -6.414 10.227 12.75 1 98.75 14 TYR B N 1
ATOM 969 C CA . TYR B 1 14 ? -5.715 9.242 13.578 1 98.75 14 TYR B CA 1
ATOM 970 C C . TYR B 1 14 ? -6.633 8.695 14.664 1 98.75 14 TYR B C 1
ATOM 972 O O . TYR B 1 14 ? -6.664 7.488 14.906 1 98.75 14 TYR B O 1
ATOM 980 N N . SER B 1 15 ? -7.324 9.562 15.281 1 98.31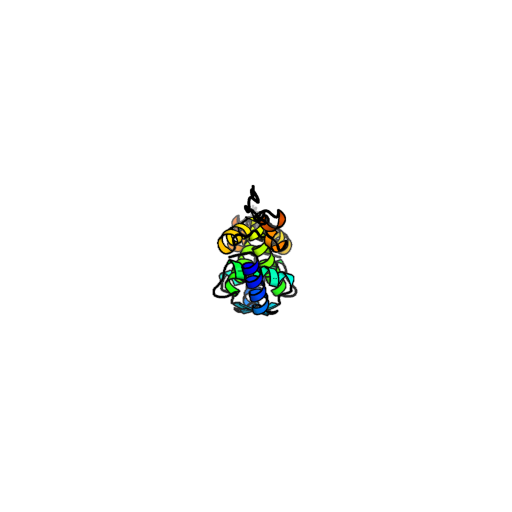 15 SER B N 1
ATOM 981 C CA . SER B 1 15 ? -8.242 9.172 16.359 1 98.31 15 SER B CA 1
ATOM 982 C C . SER B 1 15 ? -9.398 8.344 15.812 1 98.31 15 SER B C 1
ATOM 984 O O . SER B 1 15 ? -9.789 7.348 16.422 1 98.31 15 SER B O 1
ATOM 986 N N . ASP B 1 16 ? -9.938 8.711 14.711 1 97.69 16 ASP B N 1
ATOM 987 C CA . ASP B 1 16 ? -11.086 8.031 14.117 1 97.69 16 ASP B CA 1
ATOM 988 C C . ASP B 1 16 ? -10.711 6.637 13.625 1 97.69 16 ASP B C 1
ATOM 990 O O . ASP B 1 16 ? -11.531 5.719 13.656 1 97.69 16 ASP B O 1
ATOM 994 N N . LEU B 1 17 ? -9.516 6.477 13.156 1 97.88 17 LEU B N 1
ATOM 995 C CA . LEU B 1 17 ? -9.047 5.203 12.617 1 97.88 17 LEU B CA 1
ATOM 996 C C . LEU B 1 17 ? -9.016 4.133 13.711 1 97.88 17 LEU B C 1
ATOM 998 O O . LEU B 1 17 ? -9.305 2.963 13.445 1 97.88 17 LEU B O 1
ATOM 1002 N N . GLY B 1 18 ? -8.648 4.516 14.859 1 96.56 18 GLY B N 1
ATOM 1003 C CA . GLY B 1 18 ? -8.477 3.529 15.914 1 96.56 18 GLY B CA 1
ATOM 1004 C C . GLY B 1 18 ? -7.355 2.547 15.633 1 96.56 18 GLY B C 1
ATOM 1005 O O . GLY B 1 18 ? -6.426 2.857 14.883 1 96.56 18 GLY B O 1
ATOM 1006 N N . THR B 1 19 ? -7.457 1.372 16.328 1 97.56 19 THR B N 1
ATOM 1007 C CA . THR B 1 19 ? -6.363 0.413 16.234 1 97.56 19 THR B CA 1
ATOM 1008 C C . THR B 1 19 ? -6.703 -0.714 15.266 1 97.56 19 THR B C 1
ATOM 1010 O O . THR B 1 19 ? -5.828 -1.491 14.883 1 97.56 19 THR B O 1
ATOM 1013 N N . ASP B 1 20 ? -8.023 -0.771 14.922 1 97.5 20 ASP B N 1
ATOM 1014 C CA . ASP B 1 20 ? -8.477 -1.823 14.016 1 97.5 20 ASP B CA 1
ATOM 1015 C C . ASP B 1 20 ? -9.336 -1.248 12.891 1 97.5 20 ASP B C 1
ATOM 1017 O O . ASP B 1 20 ? -10.18 -0.381 13.133 1 97.5 20 ASP B O 1
ATOM 1021 N N . LEU B 1 21 ? -9.07 -1.738 11.727 1 97.69 21 LEU B N 1
ATOM 1022 C CA . LEU B 1 21 ? -9.805 -1.279 10.547 1 97.69 21 LEU B CA 1
ATOM 1023 C C . LEU B 1 21 ? -10.414 -2.455 9.789 1 97.69 21 LEU B C 1
ATOM 1025 O O . LEU B 1 21 ? -9.734 -3.457 9.547 1 97.69 21 LEU B O 1
ATOM 1029 N N . ASP B 1 22 ? -11.672 -2.344 9.516 1 96.25 22 ASP B N 1
ATOM 1030 C CA . ASP B 1 22 ? -12.32 -3.32 8.648 1 96.25 22 ASP B CA 1
ATOM 1031 C C . ASP B 1 22 ? -12.195 -2.918 7.184 1 96.25 22 ASP B C 1
ATOM 1033 O O . ASP B 1 22 ? -12.633 -1.833 6.793 1 96.25 22 ASP B O 1
ATOM 1037 N N . VAL B 1 23 ? -11.656 -3.818 6.414 1 98 23 VAL B N 1
ATOM 1038 C CA . VAL B 1 23 ? -11.383 -3.492 5.02 1 98 23 VAL B CA 1
ATOM 1039 C C . VAL B 1 23 ? -12.172 -4.43 4.105 1 98 23 VAL B C 1
ATOM 1041 O O . VAL B 1 23 ? -12.008 -5.652 4.172 1 98 23 VAL B O 1
ATOM 1044 N N . SER B 1 24 ? -13.008 -3.805 3.318 1 98.38 24 SER B N 1
ATOM 1045 C CA . SER B 1 24 ? -13.672 -4.574 2.275 1 98.38 24 SER B CA 1
ATOM 1046 C C . SER B 1 24 ? -12.781 -4.742 1.052 1 98.38 24 SER B C 1
ATOM 1048 O O . SER B 1 24 ? -12.188 -3.773 0.569 1 98.38 24 SER B O 1
ATOM 1050 N N . LEU B 1 25 ? -12.734 -5.941 0.59 1 98.19 25 LEU B N 1
ATOM 1051 C CA . LEU B 1 25 ? -11.891 -6.246 -0.559 1 98.19 25 LEU B CA 1
ATOM 1052 C C . LEU B 1 25 ? -12.734 -6.535 -1.795 1 98.19 25 LEU B C 1
ATOM 1054 O O . LEU B 1 25 ? -13.656 -7.355 -1.745 1 98.19 25 LEU B O 1
ATOM 1058 N N . ASP B 1 26 ? -12.422 -5.855 -2.883 1 98.25 26 ASP B N 1
ATOM 1059 C CA . ASP B 1 26 ? -12.992 -6.266 -4.164 1 98.25 26 ASP B CA 1
ATOM 1060 C C . ASP B 1 26 ? -12.172 -7.398 -4.785 1 98.25 26 ASP B C 1
ATOM 1062 O O . ASP B 1 26 ? -11.148 -7.805 -4.238 1 98.25 26 ASP B O 1
ATOM 1066 N N . ARG B 1 27 ? -12.641 -7.914 -5.898 1 98.06 27 ARG B N 1
ATOM 1067 C CA . ARG B 1 27 ? -12.039 -9.094 -6.508 1 98.06 27 ARG B CA 1
ATOM 1068 C C . ARG B 1 27 ? -10.586 -8.828 -6.902 1 98.06 27 ARG B C 1
ATOM 1070 O O . ARG B 1 27 ? -9.711 -9.664 -6.664 1 98.06 27 ARG B O 1
ATOM 1077 N N . GLU B 1 28 ? -10.352 -7.695 -7.5 1 98.06 28 GLU B N 1
ATOM 1078 C CA . GLU B 1 28 ? -9.023 -7.344 -7.988 1 98.06 28 GLU B CA 1
ATOM 1079 C C . GLU B 1 28 ? -8.031 -7.215 -6.832 1 98.06 28 GLU B C 1
ATOM 1081 O O . GLU B 1 28 ? -6.965 -7.836 -6.852 1 98.06 28 GLU B O 1
ATOM 1086 N N . THR B 1 29 ? -8.391 -6.48 -5.828 1 98.56 29 THR B N 1
ATOM 1087 C CA . THR B 1 29 ? -7.516 -6.273 -4.684 1 98.56 29 THR B CA 1
ATOM 1088 C C . THR B 1 29 ? -7.297 -7.582 -3.926 1 98.56 29 THR B C 1
ATOM 1090 O O . THR B 1 29 ? -6.195 -7.848 -3.445 1 98.56 29 THR B O 1
ATOM 1093 N N . ARG B 1 30 ? -8.312 -8.305 -3.818 1 98.62 30 ARG B N 1
ATOM 1094 C CA . ARG B 1 30 ? -8.219 -9.602 -3.15 1 98.62 30 ARG B CA 1
ATOM 1095 C C . ARG B 1 30 ? -7.223 -10.516 -3.865 1 98.62 30 ARG B C 1
ATOM 1097 O O . ARG B 1 30 ? -6.438 -11.211 -3.219 1 98.62 30 ARG B O 1
ATOM 1104 N N . HIS B 1 31 ? -7.266 -10.5 -5.141 1 98.69 31 HIS B N 1
ATOM 1105 C CA . HIS B 1 31 ? -6.34 -11.32 -5.918 1 98.69 31 HIS B CA 1
ATOM 1106 C C . HIS B 1 31 ? -4.898 -10.859 -5.719 1 98.69 31 HIS B C 1
ATOM 1108 O O . HIS B 1 31 ? -3.996 -11.688 -5.559 1 98.69 31 HIS B O 1
ATOM 1114 N N . GLU B 1 32 ? -4.688 -9.586 -5.75 1 98.88 32 GLU B N 1
ATOM 1115 C CA . GLU B 1 32 ? -3.35 -9.031 -5.547 1 98.88 32 GLU B CA 1
ATOM 1116 C C . GLU B 1 32 ? -2.807 -9.406 -4.168 1 98.88 32 GLU B C 1
ATOM 1118 O O . GLU B 1 32 ? -1.653 -9.828 -4.043 1 98.88 32 GLU B O 1
ATOM 1123 N N . LEU B 1 33 ? -3.725 -9.273 -3.18 1 98.94 33 LEU B N 1
ATOM 1124 C CA . LEU B 1 33 ? -3.318 -9.609 -1.819 1 98.94 33 LEU B CA 1
ATOM 1125 C C . LEU B 1 33 ? -3.045 -11.102 -1.687 1 98.94 33 LEU B C 1
ATOM 1127 O O . LEU B 1 33 ? -2.09 -11.508 -1.019 1 98.94 33 LEU B O 1
ATOM 1131 N N . ALA B 1 34 ? -3.822 -11.906 -2.324 1 98.88 34 ALA B N 1
ATOM 1132 C CA . ALA B 1 34 ? -3.627 -13.352 -2.295 1 98.88 34 ALA B CA 1
ATOM 1133 C C . ALA B 1 34 ? -2.273 -13.734 -2.881 1 98.88 34 ALA B C 1
ATOM 1135 O O . ALA B 1 34 ? -1.589 -14.617 -2.357 1 98.88 34 ALA B O 1
ATOM 1136 N N . MET B 1 35 ? -1.896 -13.07 -3.996 1 98.88 35 MET B N 1
ATOM 1137 C CA . MET B 1 35 ? -0.583 -13.297 -4.594 1 98.88 35 MET B CA 1
ATOM 1138 C C . MET B 1 35 ? 0.53 -12.961 -3.605 1 98.88 35 MET B C 1
ATOM 1140 O O . MET B 1 35 ? 1.466 -13.742 -3.43 1 98.88 35 MET B O 1
ATOM 1144 N N . LEU B 1 36 ? 0.397 -11.883 -2.924 1 98.88 36 LEU B N 1
ATOM 1145 C CA . LEU B 1 36 ? 1.397 -11.469 -1.947 1 98.88 36 LEU B CA 1
ATOM 1146 C C . LEU B 1 36 ? 1.445 -12.43 -0.768 1 98.88 36 LEU B C 1
ATOM 1148 O O . LEU B 1 36 ? 2.523 -12.742 -0.261 1 98.88 36 LEU B O 1
ATOM 1152 N N . VAL B 1 37 ? 0.298 -12.898 -0.323 1 98.75 37 VAL B N 1
ATOM 1153 C CA . VAL B 1 37 ? 0.22 -13.859 0.766 1 98.75 37 VAL B CA 1
ATOM 1154 C C . VAL B 1 37 ? 0.939 -15.148 0.366 1 98.75 37 VAL B C 1
ATOM 1156 O O . VAL B 1 37 ? 1.726 -15.695 1.144 1 98.75 37 VAL B O 1
ATOM 1159 N N . ALA B 1 38 ? 0.673 -15.578 -0.865 1 98.12 38 ALA B N 1
ATOM 1160 C CA . ALA B 1 38 ? 1.309 -16.797 -1.342 1 98.12 38 ALA B CA 1
ATOM 1161 C C . ALA B 1 38 ? 2.826 -16.656 -1.368 1 98.12 38 ALA B C 1
ATOM 1163 O O . ALA B 1 38 ? 3.553 -17.609 -1.079 1 98.12 38 ALA B O 1
ATOM 1164 N N . LEU B 1 39 ? 3.293 -15.516 -1.687 1 97.31 39 LEU B N 1
ATOM 1165 C CA . LEU B 1 39 ? 4.719 -15.281 -1.893 1 97.31 39 LEU B CA 1
ATOM 1166 C C . LEU B 1 39 ? 5.438 -15.102 -0.561 1 97.31 39 LEU B C 1
ATOM 1168 O O . LEU B 1 39 ? 6.547 -15.609 -0.373 1 97.31 39 LEU B O 1
ATOM 1172 N N . PHE B 1 40 ? 4.824 -14.367 0.292 1 97.44 40 PHE B N 1
ATOM 1173 C CA . PHE B 1 40 ? 5.566 -13.938 1.47 1 97.44 40 PHE B CA 1
ATOM 1174 C C . PHE B 1 40 ? 5.199 -14.781 2.684 1 97.44 40 PHE B C 1
ATOM 1176 O O . PHE B 1 40 ? 5.898 -14.75 3.699 1 97.44 40 PHE B O 1
ATOM 1183 N N . ASP B 1 41 ? 4.113 -15.461 2.613 1 96.5 41 ASP B N 1
ATOM 1184 C CA . ASP B 1 41 ? 3.674 -16.375 3.66 1 96.5 41 ASP B CA 1
ATOM 1185 C C . ASP B 1 41 ? 3.746 -15.719 5.035 1 96.5 41 ASP B C 1
ATOM 1187 O O . ASP B 1 41 ? 4.398 -16.234 5.945 1 96.5 41 ASP B O 1
ATOM 1191 N N . PRO B 1 42 ? 3.045 -14.617 5.219 1 97.31 42 PRO B N 1
ATOM 1192 C CA . PRO B 1 42 ? 3.082 -13.906 6.496 1 97.31 42 PRO B CA 1
ATOM 1193 C C . PRO B 1 42 ? 2.385 -14.664 7.621 1 97.31 42 PRO B C 1
ATOM 1195 O O . PRO B 1 42 ? 1.484 -15.469 7.359 1 97.31 42 PRO B O 1
ATOM 1198 N N . GLU B 1 43 ? 2.801 -14.422 8.859 1 95.88 43 GLU B N 1
ATOM 1199 C CA . GLU B 1 43 ? 2.096 -14.992 10 1 95.88 43 GLU B CA 1
ATOM 1200 C C . GLU B 1 43 ? 0.65 -14.508 10.055 1 95.88 43 GLU B C 1
ATOM 1202 O O . GLU B 1 43 ? -0.256 -15.266 10.398 1 95.88 43 GLU B O 1
ATOM 1207 N N . ASN B 1 44 ? 0.481 -13.266 9.789 1 96.31 44 ASN B N 1
ATOM 1208 C CA . ASN B 1 44 ? -0.82 -12.617 9.695 1 96.31 44 ASN B CA 1
ATOM 1209 C C . ASN B 1 44 ? -0.896 -11.695 8.477 1 96.31 44 ASN B C 1
ATOM 1211 O O . ASN B 1 44 ? 0.038 -10.938 8.211 1 96.31 44 ASN B O 1
ATOM 1215 N N . THR B 1 45 ? -2.041 -11.719 7.84 1 97.31 45 THR B N 1
ATOM 1216 C CA . THR B 1 45 ? -2.23 -10.945 6.621 1 97.31 45 THR B CA 1
ATOM 1217 C C . THR B 1 45 ? -2.125 -9.445 6.902 1 97.31 45 THR B C 1
ATOM 1219 O O . THR B 1 45 ? -1.723 -8.672 6.035 1 97.31 45 THR B O 1
ATOM 1222 N N . ASP B 1 46 ? -2.428 -9.023 8.094 1 96.38 46 ASP B N 1
ATOM 1223 C CA . ASP B 1 46 ? -2.383 -7.605 8.43 1 96.38 46 ASP B CA 1
ATOM 1224 C C . ASP B 1 46 ? -0.979 -7.039 8.227 1 96.38 46 ASP B C 1
ATOM 1226 O O . ASP B 1 46 ? -0.82 -5.852 7.941 1 96.38 46 ASP B O 1
ATOM 1230 N N . GLU B 1 47 ? -0.011 -7.938 8.375 1 97.56 47 GLU B N 1
ATOM 1231 C CA . GLU B 1 47 ? 1.365 -7.496 8.172 1 97.56 47 GLU B CA 1
ATOM 1232 C C . GLU B 1 47 ? 1.576 -6.977 6.75 1 97.56 47 GLU B C 1
ATOM 1234 O O . GLU B 1 47 ? 2.252 -5.969 6.547 1 97.56 47 GLU B O 1
ATOM 1239 N N . LEU B 1 48 ? 1.006 -7.629 5.801 1 98.62 48 LEU B N 1
ATOM 1240 C CA . LEU B 1 48 ? 1.129 -7.219 4.406 1 98.62 48 LEU B CA 1
ATOM 1241 C C . LEU B 1 48 ? 0.363 -5.926 4.148 1 98.62 48 LEU B C 1
ATOM 1243 O O . LEU B 1 48 ? 0.811 -5.078 3.375 1 98.62 48 LEU B O 1
ATOM 1247 N N . VAL B 1 49 ? -0.759 -5.742 4.801 1 98.81 49 VAL B N 1
ATOM 1248 C CA . VAL B 1 49 ? -1.562 -4.539 4.609 1 98.81 49 VAL B CA 1
ATOM 1249 C C . VAL B 1 49 ? -0.839 -3.336 5.207 1 98.81 49 VAL B C 1
ATOM 1251 O O . VAL B 1 49 ? -0.816 -2.258 4.609 1 98.81 49 VAL B O 1
ATOM 1254 N N . ARG B 1 50 ? -0.156 -3.543 6.34 1 98.75 50 ARG B N 1
ATOM 1255 C CA . ARG B 1 50 ? 0.63 -2.459 6.922 1 98.75 50 ARG B CA 1
ATOM 1256 C C . ARG B 1 50 ? 1.792 -2.076 6.012 1 98.75 50 ARG B C 1
ATOM 1258 O O . ARG B 1 50 ? 2.061 -0.892 5.801 1 98.75 50 ARG B O 1
ATOM 1265 N N . ARG B 1 51 ? 2.363 -3.105 5.434 1 98.69 51 ARG B N 1
ATOM 1266 C CA . ARG B 1 51 ? 3.428 -2.838 4.473 1 98.69 51 ARG B CA 1
ATOM 1267 C C . ARG B 1 51 ? 2.895 -2.088 3.256 1 98.69 51 ARG B C 1
ATOM 1269 O O . ARG B 1 51 ? 3.562 -1.2 2.725 1 98.69 51 ARG B O 1
ATOM 1276 N N . ALA B 1 52 ? 1.75 -2.432 2.846 1 98.94 52 ALA B N 1
ATOM 1277 C CA . ALA B 1 52 ? 1.114 -1.784 1.702 1 98.94 52 ALA B CA 1
ATOM 1278 C C . ALA B 1 52 ? 0.837 -0.312 1.989 1 98.94 52 ALA B C 1
ATOM 1280 O O . ALA B 1 52 ? 1.115 0.553 1.155 1 98.94 52 ALA B O 1
ATOM 1281 N N . ILE B 1 53 ? 0.306 -0.035 3.154 1 98.94 53 ILE B N 1
ATOM 1282 C CA . ILE B 1 53 ? 0.028 1.343 3.541 1 98.94 53 ILE B CA 1
ATOM 1283 C C . ILE B 1 53 ? 1.327 2.145 3.564 1 98.94 53 ILE B C 1
ATOM 1285 O O . ILE B 1 53 ? 1.385 3.262 3.043 1 98.94 53 ILE B O 1
ATOM 1289 N N . HIS B 1 54 ? 2.365 1.501 4.137 1 98.81 54 HIS B N 1
ATOM 1290 C CA . HIS B 1 54 ? 3.678 2.137 4.129 1 98.81 54 HIS B CA 1
ATOM 1291 C C . HIS B 1 54 ? 4.156 2.393 2.703 1 98.81 54 HIS B C 1
ATOM 1293 O O . HIS B 1 54 ? 4.684 3.467 2.404 1 98.81 54 HIS B O 1
ATOM 1299 N N . ALA B 1 55 ? 3.938 1.473 1.829 1 98.62 55 ALA B N 1
ATOM 1300 C CA . ALA B 1 55 ? 4.383 1.585 0.443 1 98.62 55 ALA B CA 1
ATOM 1301 C C . ALA B 1 55 ? 3.645 2.705 -0.283 1 98.62 55 ALA B C 1
ATOM 1303 O O . ALA B 1 55 ? 4.242 3.451 -1.062 1 98.62 55 ALA B O 1
ATOM 1304 N N . LEU B 1 56 ? 2.324 2.797 -0.055 1 98.88 56 LEU B N 1
ATOM 1305 C CA . LEU B 1 56 ? 1.568 3.873 -0.684 1 98.88 56 LEU B CA 1
ATOM 1306 C C . LEU B 1 56 ? 2.049 5.234 -0.192 1 98.88 56 LEU B C 1
ATOM 1308 O O . LEU B 1 56 ? 2.273 6.145 -0.993 1 98.88 56 LEU B O 1
ATOM 1312 N N . PHE B 1 57 ? 2.244 5.352 1.098 1 98.88 57 PHE B N 1
ATOM 1313 C CA . PHE B 1 57 ? 2.729 6.602 1.673 1 98.88 57 PHE B CA 1
ATOM 1314 C C . PHE B 1 57 ? 4.09 6.973 1.092 1 98.88 57 PHE B C 1
ATOM 1316 O O . PHE B 1 57 ? 4.281 8.102 0.627 1 98.88 57 PHE B O 1
ATOM 1323 N N . GLN B 1 58 ? 4.98 5.984 1.083 1 98.44 58 GLN B N 1
ATOM 1324 C CA . GLN B 1 58 ? 6.324 6.199 0.556 1 98.44 58 GLN B CA 1
ATOM 1325 C C . GLN B 1 58 ? 6.281 6.547 -0.93 1 98.44 58 GLN B C 1
ATOM 1327 O O . GLN B 1 58 ? 7.043 7.395 -1.395 1 98.44 58 GLN B O 1
ATOM 1332 N N . SER B 1 59 ? 5.43 5.922 -1.625 1 97.81 59 SER B N 1
ATOM 1333 C CA . SER B 1 59 ? 5.312 6.223 -3.049 1 97.81 59 SER B CA 1
ATOM 1334 C C . SER B 1 59 ? 4.859 7.66 -3.275 1 97.81 59 SER B C 1
ATOM 1336 O O . SER B 1 59 ? 5.34 8.328 -4.191 1 97.81 59 SER B O 1
ATOM 1338 N N . GLU B 1 60 ? 3.945 8.125 -2.5 1 98 60 GLU B N 1
ATOM 1339 C CA . GLU B 1 60 ? 3.498 9.508 -2.59 1 98 60 GLU B CA 1
ATOM 1340 C C . GLU B 1 60 ? 4.633 10.477 -2.266 1 98 60 GLU B C 1
ATOM 1342 O O . GLU B 1 60 ? 4.758 11.531 -2.898 1 98 60 GLU B O 1
ATOM 1347 N N . LEU B 1 61 ? 5.418 10.133 -1.267 1 97.81 61 LEU B N 1
ATOM 1348 C CA . LEU B 1 61 ? 6.566 10.945 -0.896 1 97.81 61 LEU B CA 1
ATOM 1349 C C . LEU B 1 61 ? 7.582 11 -2.031 1 97.81 61 LEU B C 1
ATOM 1351 O O . LEU B 1 61 ? 7.973 12.086 -2.469 1 97.81 61 LEU B O 1
ATOM 1355 N N . ASP B 1 62 ? 7.855 9.859 -2.545 1 96.44 62 ASP B N 1
ATOM 1356 C CA . ASP B 1 62 ? 8.922 9.742 -3.531 1 96.44 62 ASP B CA 1
ATOM 1357 C C . ASP B 1 62 ? 8.555 10.453 -4.832 1 96.44 62 ASP B C 1
ATOM 1359 O O . ASP B 1 62 ? 9.414 11.031 -5.492 1 96.44 62 ASP B O 1
ATOM 1363 N N . ARG B 1 63 ? 7.348 10.422 -5.219 1 96.5 63 ARG B N 1
ATOM 1364 C CA . ARG B 1 63 ? 6.891 11 -6.48 1 96.5 63 ARG B CA 1
ATOM 1365 C C . ARG B 1 63 ? 6.613 12.492 -6.324 1 96.5 63 ARG B C 1
ATOM 1367 O O . ARG B 1 63 ? 6.27 13.172 -7.297 1 96.5 63 ARG B O 1
ATOM 1374 N N . GLY B 1 64 ? 6.68 12.922 -5.168 1 97.69 64 GLY B N 1
ATOM 1375 C CA . GLY B 1 64 ? 6.395 14.328 -4.92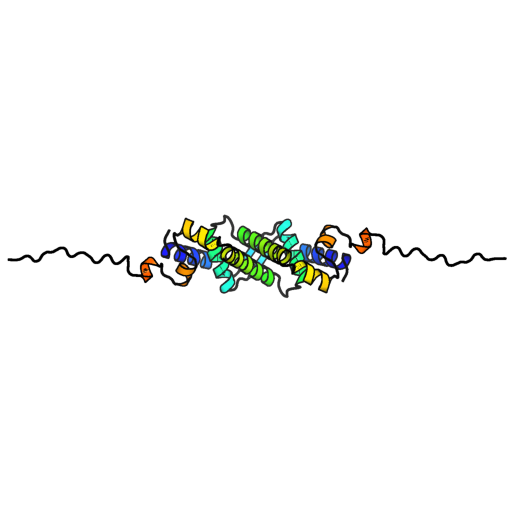2 1 97.69 64 GLY B CA 1
ATOM 1376 C C . GLY B 1 64 ? 4.91 14.633 -4.855 1 97.69 64 GLY B C 1
ATOM 1377 O O . GLY B 1 64 ? 4.516 15.797 -4.738 1 97.69 64 GLY B O 1
ATOM 1378 N N . GLN B 1 65 ? 4.145 13.609 -4.91 1 97.81 65 GLN B N 1
ATOM 1379 C CA . GLN B 1 65 ? 2.695 13.789 -4.926 1 97.81 65 GLN B CA 1
ATOM 1380 C C . GLN B 1 65 ? 2.174 14.188 -3.547 1 97.81 65 GLN B C 1
ATOM 1382 O O . GLN B 1 65 ? 1.212 14.945 -3.436 1 97.81 65 GLN B O 1
ATOM 1387 N N . LEU B 1 66 ? 2.822 13.688 -2.479 1 98.56 66 LEU B N 1
ATOM 1388 C CA . LEU B 1 66 ? 2.43 14.062 -1.126 1 98.56 66 LEU B CA 1
ATOM 1389 C C . LEU B 1 66 ? 2.523 15.578 -0.938 1 98.56 66 LEU B C 1
ATOM 1391 O O . LEU B 1 66 ? 1.556 16.219 -0.519 1 98.56 66 LEU B O 1
ATOM 1395 N N . ASP B 1 67 ? 3.633 16.188 -1.334 1 98.31 67 ASP B N 1
ATOM 1396 C CA . ASP B 1 67 ? 3.83 17.625 -1.195 1 98.31 67 ASP B CA 1
ATOM 1397 C C . ASP B 1 67 ? 2.867 18.406 -2.094 1 98.31 67 ASP B C 1
ATOM 1399 O O . ASP B 1 67 ? 2.393 19.469 -1.722 1 98.31 67 ASP B O 1
ATOM 1403 N N . PHE B 1 68 ? 2.707 17.875 -3.291 1 98.56 68 PHE B N 1
ATOM 1404 C CA . PHE B 1 68 ? 1.787 18.547 -4.203 1 98.56 68 PHE B CA 1
ATOM 1405 C C . PHE B 1 68 ? 0.414 18.703 -3.564 1 98.56 68 PHE B C 1
ATOM 1407 O O . PHE B 1 68 ? -0.143 19.812 -3.557 1 98.56 68 PHE B O 1
ATOM 1414 N N . HIS B 1 69 ? -0.128 17.609 -2.99 1 98.12 69 HIS B N 1
ATOM 1415 C CA . HIS B 1 69 ? -1.447 17.641 -2.369 1 98.12 69 HIS B CA 1
ATOM 1416 C C . HIS B 1 69 ? -1.446 18.5 -1.111 1 98.12 69 HIS B C 1
ATOM 1418 O O . HIS B 1 69 ? -2.404 19.234 -0.855 1 98.12 69 HIS B O 1
ATOM 1424 N N . LEU B 1 70 ? -0.422 18.406 -0.309 1 98.62 70 LEU B N 1
ATOM 1425 C CA . LEU B 1 70 ? -0.305 19.203 0.903 1 98.62 70 LEU B CA 1
ATOM 1426 C C . LEU B 1 70 ? -0.304 20.703 0.568 1 98.62 70 LEU B C 1
ATOM 1428 O O . LEU B 1 70 ? -0.981 21.484 1.231 1 98.62 70 LEU B O 1
ATOM 1432 N N . ARG B 1 71 ? 0.41 21.062 -0.496 1 97.88 71 ARG B N 1
ATOM 1433 C CA . ARG B 1 71 ? 0.445 22.453 -0.913 1 97.88 71 ARG B CA 1
ATOM 1434 C C . ARG B 1 71 ? -0.922 22.922 -1.409 1 97.88 71 ARG B C 1
ATOM 1436 O O . ARG B 1 71 ? -1.356 24.031 -1.108 1 97.88 71 ARG B O 1
ATOM 1443 N N . GLN B 1 72 ? -1.512 22.094 -2.127 1 97.5 72 GLN B N 1
ATOM 1444 C CA . GLN B 1 72 ? -2.814 22.422 -2.691 1 97.5 72 GLN B CA 1
ATOM 1445 C C . GLN B 1 72 ? -3.867 22.578 -1.597 1 97.5 72 GLN B C 1
ATOM 1447 O O . GLN B 1 72 ? -4.711 23.469 -1.657 1 97.5 72 GLN B O 1
ATOM 1452 N N . GLY B 1 73 ? -3.77 21.703 -0.648 1 97.5 73 GLY B N 1
ATOM 1453 C CA . GLY B 1 73 ? -4.828 21.656 0.349 1 97.5 73 GLY B CA 1
ATOM 1454 C C . GLY B 1 73 ? -4.531 22.516 1.567 1 97.5 73 GLY B C 1
ATOM 1455 O O . GLY B 1 73 ? -5.445 23.078 2.178 1 97.5 73 GLY B O 1
ATOM 1456 N N . TYR B 1 74 ? -3.273 22.625 1.932 1 98.12 74 TYR B N 1
ATOM 1457 C CA . TYR B 1 74 ? -2.947 23.219 3.223 1 98.12 74 TYR B CA 1
ATOM 1458 C C . TYR B 1 74 ? -1.862 24.281 3.076 1 98.12 74 TYR B C 1
ATOM 1460 O O . TYR B 1 74 ? -1.462 24.906 4.059 1 98.12 74 TYR B O 1
ATOM 1468 N N . ASP B 1 75 ? -1.337 24.469 1.882 1 97.19 75 ASP B N 1
ATOM 1469 C CA . ASP B 1 75 ? -0.286 25.438 1.596 1 97.19 75 ASP B CA 1
ATOM 1470 C C . ASP B 1 75 ? 0.972 25.141 2.408 1 97.19 75 ASP B C 1
ATOM 1472 O O . ASP B 1 75 ? 1.59 26.062 2.961 1 97.19 75 ASP B O 1
ATOM 1476 N N . VAL B 1 76 ? 1.298 23.828 2.609 1 98 76 VAL B N 1
ATOM 1477 C CA . VAL B 1 76 ? 2.473 23.406 3.363 1 98 76 VAL B CA 1
ATOM 1478 C C . VAL B 1 76 ? 3.117 22.203 2.684 1 98 76 VAL B C 1
ATOM 1480 O O . VAL B 1 76 ? 2.512 21.578 1.806 1 98 76 VAL B O 1
ATOM 1483 N N . THR B 1 77 ? 4.398 21.906 3.033 1 98.06 77 THR B N 1
ATOM 1484 C CA . THR B 1 77 ? 5.082 20.703 2.596 1 98.06 77 THR B CA 1
ATOM 1485 C C . THR B 1 77 ? 5.156 19.672 3.73 1 98.06 77 THR B C 1
ATOM 1487 O O . THR B 1 77 ? 4.914 20.016 4.891 1 98.06 77 THR B O 1
ATOM 1490 N N . TYR B 1 78 ? 5.445 18.453 3.361 1 98.62 78 TYR B N 1
ATOM 1491 C CA . TYR B 1 78 ? 5.555 17.422 4.383 1 98.62 78 TYR B CA 1
ATOM 1492 C C . TYR B 1 78 ? 6.672 17.734 5.367 1 98.62 78 TYR B C 1
ATOM 1494 O O . TYR B 1 78 ? 6.539 17.5 6.57 1 98.62 78 TYR B O 1
ATOM 1502 N N . ASP B 1 79 ? 7.758 18.266 4.867 1 97.81 79 ASP B N 1
ATOM 1503 C CA . ASP B 1 79 ? 8.859 18.672 5.742 1 97.81 79 ASP B CA 1
ATOM 1504 C C . ASP B 1 79 ? 8.391 19.688 6.785 1 97.81 79 ASP B C 1
ATOM 1506 O O . ASP B 1 79 ? 8.797 19.625 7.945 1 97.81 79 ASP B O 1
ATOM 1510 N N . GLU B 1 80 ? 7.629 20.625 6.352 1 98.38 80 GLU B N 1
ATOM 1511 C CA . GLU B 1 80 ? 7.078 21.609 7.273 1 98.38 80 GLU B CA 1
ATOM 1512 C C . GLU B 1 80 ? 6.18 20.953 8.312 1 98.38 80 GLU B C 1
ATOM 1514 O O . GLU B 1 80 ? 6.203 21.328 9.492 1 98.38 80 GLU B O 1
ATOM 1519 N N . TYR B 1 81 ? 5.414 20.016 7.895 1 98.56 81 TYR B N 1
ATOM 1520 C CA . TYR B 1 81 ? 4.574 19.266 8.82 1 98.56 81 TYR B CA 1
ATOM 1521 C C . TYR B 1 81 ? 5.422 18.547 9.867 1 98.56 81 TYR B C 1
ATOM 1523 O O . TYR B 1 81 ? 5.125 18.609 11.062 1 98.56 81 TYR B O 1
ATOM 1531 N N . LEU B 1 82 ? 6.41 17.875 9.461 1 98.06 82 LEU B N 1
ATOM 1532 C CA . LEU B 1 82 ? 7.285 17.156 10.375 1 98.06 82 LEU B CA 1
ATOM 1533 C C . LEU B 1 82 ? 7.941 18.109 11.367 1 98.06 82 LEU B C 1
ATOM 1535 O O . LEU B 1 82 ? 8.117 17.766 12.539 1 98.06 82 LEU B O 1
ATOM 1539 N N . ALA B 1 83 ? 8.211 19.297 10.828 1 96.69 83 ALA B N 1
ATOM 1540 C CA . ALA B 1 83 ? 8.914 20.281 11.648 1 96.69 83 ALA B CA 1
ATOM 1541 C C . ALA B 1 83 ? 7.953 20.984 12.602 1 96.69 83 ALA B C 1
ATOM 1543 O O . ALA B 1 83 ? 8.383 21.609 13.578 1 96.69 83 ALA B O 1
ATOM 1544 N N . GLY B 1 84 ? 6.711 21 12.305 1 97.25 84 GLY B N 1
ATOM 1545 C CA . GLY B 1 84 ? 5.707 21.672 13.109 1 97.25 84 GLY B CA 1
ATOM 1546 C C . GLY B 1 84 ? 5.648 23.172 12.875 1 97.25 84 GLY B C 1
ATOM 1547 O O . GLY B 1 84 ? 5.043 23.906 13.656 1 97.25 84 GLY B O 1
ATOM 1548 N N . MET B 1 85 ? 6.441 23.594 11.805 1 95.94 85 MET B N 1
ATOM 1549 C CA . MET B 1 85 ? 6.473 25 11.453 1 95.94 85 MET B CA 1
ATOM 1550 C C . MET B 1 85 ? 6.766 25.188 9.969 1 95.94 85 MET B C 1
ATOM 1552 O O . MET B 1 85 ? 7.453 24.375 9.359 1 95.94 85 MET B O 1
ATOM 1556 N N . THR B 1 86 ? 6.238 26.328 9.469 1 96.25 86 THR B N 1
ATOM 1557 C CA . THR B 1 86 ? 6.484 26.641 8.07 1 96.25 86 THR B CA 1
ATOM 1558 C C . THR B 1 86 ? 7.82 27.359 7.906 1 96.25 86 THR B C 1
ATOM 1560 O O . THR B 1 86 ? 8.406 27.828 8.891 1 96.25 86 THR B O 1
ATOM 1563 N N . TYR B 1 87 ? 8.273 27.406 6.719 1 91.31 87 TYR B N 1
ATOM 1564 C CA . TYR B 1 87 ? 9.5 28.141 6.422 1 91.31 87 TYR B CA 1
ATOM 1565 C C . TYR B 1 87 ? 9.375 29.594 6.82 1 91.31 87 TYR B C 1
ATOM 1567 O O . TYR B 1 87 ? 10.32 30.203 7.328 1 91.31 87 TYR B O 1
ATOM 1575 N N . GLU B 1 88 ? 8.219 30.141 6.492 1 89.62 88 GLU B N 1
ATOM 1576 C CA . GLU B 1 88 ? 7.977 31.531 6.867 1 89.62 88 GLU B CA 1
ATOM 1577 C C . GLU B 1 88 ? 8.109 31.734 8.375 1 89.62 88 GLU B C 1
ATOM 1579 O O . GLU B 1 88 ? 8.672 32.719 8.828 1 89.62 88 GLU B O 1
ATOM 1584 N N . GLU B 1 89 ? 7.59 30.859 9.102 1 91 89 GLU B N 1
ATOM 1585 C CA . GLU B 1 89 ? 7.672 30.922 10.555 1 91 89 GLU B CA 1
ATOM 1586 C C . GLU B 1 89 ? 9.117 30.781 11.031 1 91 89 GLU B C 1
ATOM 1588 O O . GLU B 1 89 ? 9.516 31.391 12.023 1 91 89 GLU B O 1
ATOM 1593 N N . MET B 1 90 ? 9.914 30.016 10.367 1 89.25 90 MET B N 1
ATOM 1594 C CA . MET B 1 90 ? 11.297 29.75 10.742 1 89.25 90 MET B CA 1
ATOM 1595 C C . MET B 1 90 ? 12.164 30.984 10.523 1 89.25 90 MET B C 1
ATOM 1597 O O . MET B 1 90 ? 13.086 31.266 11.297 1 89.25 90 MET B O 1
ATOM 1601 N N . THR B 1 91 ? 11.898 31.703 9.477 1 87.06 91 THR B N 1
ATOM 1602 C CA . THR B 1 91 ? 12.734 32.844 9.109 1 87.06 91 THR B CA 1
ATOM 1603 C C . THR B 1 91 ? 12.211 34.125 9.727 1 87.06 91 THR B C 1
ATOM 1605 O O . THR B 1 91 ? 12.852 35.156 9.625 1 87.06 91 THR B O 1
ATOM 1608 N N . GLY B 1 92 ? 11.273 34.094 10.617 1 76 92 GLY B N 1
ATOM 1609 C CA . GLY B 1 92 ? 10.773 35.281 11.281 1 76 92 GLY B CA 1
ATOM 1610 C C . GLY B 1 92 ? 10.109 36.25 10.336 1 76 92 GLY B C 1
ATOM 1611 O O . GLY B 1 92 ? 9.828 37.406 10.703 1 76 92 GLY B O 1
ATOM 1612 N N . GLN B 1 93 ? 10.094 36.062 9.172 1 61.81 93 GLN B N 1
ATOM 1613 C CA . GLN B 1 93 ? 9.594 37.031 8.219 1 61.81 93 GLN B CA 1
ATOM 1614 C C . GLN B 1 93 ? 8.133 37.375 8.5 1 61.81 93 GLN B C 1
ATOM 1616 O O . GLN B 1 93 ? 7.598 38.344 7.934 1 61.81 93 GLN B O 1
ATOM 1621 N N . THR B 1 94 ? 7.469 36.594 9.125 1 55.5 94 THR B N 1
ATOM 1622 C CA . THR B 1 94 ? 6.137 37.125 9.43 1 55.5 94 THR B CA 1
ATOM 1623 C C . THR B 1 94 ? 6.215 38.281 10.438 1 55.5 94 THR B C 1
ATOM 1625 O O . THR B 1 94 ? 5.199 38.875 10.781 1 55.5 94 THR B O 1
ATOM 1628 N N . GLN B 1 95 ? 7.332 38.312 11.133 1 51.81 95 GLN B N 1
ATOM 1629 C CA . GLN B 1 95 ? 7.391 39.406 12.125 1 51.81 95 GLN B CA 1
ATOM 1630 C C . GLN B 1 95 ? 7.625 40.75 11.461 1 51.81 95 GLN B C 1
ATOM 1632 O O . GLN B 1 95 ? 8.727 41.031 10.984 1 51.81 95 GLN B O 1
ATOM 1637 N N . ALA B 1 96 ? 6.73 41.188 10.688 1 50.44 96 ALA B N 1
ATOM 1638 C CA . ALA B 1 96 ? 6.801 42.594 10.297 1 50.44 96 ALA B CA 1
ATOM 1639 C C . ALA B 1 96 ? 7.082 43.5 11.5 1 50.44 96 ALA B C 1
ATOM 1641 O O . ALA B 1 96 ? 6.379 43.406 12.508 1 50.44 96 ALA B O 1
ATOM 1642 N N . PRO B 1 97 ? 8.211 43.844 11.797 1 52.59 97 PRO B N 1
ATOM 1643 C CA . PRO B 1 97 ? 8.398 44.812 12.875 1 52.59 97 PRO B CA 1
ATOM 1644 C C . PRO B 1 97 ? 7.301 45.875 12.914 1 52.59 97 PRO B C 1
ATOM 1646 O O . PRO B 1 97 ? 6.797 46.281 11.867 1 52.59 97 PRO B O 1
ATOM 1649 N N . PRO B 1 98 ? 6.355 45.844 13.852 1 49.22 98 PRO B N 1
ATOM 1650 C CA . PRO B 1 98 ? 5.434 46.969 13.977 1 49.22 98 PRO B CA 1
ATOM 1651 C C . PRO B 1 98 ? 6.121 48.312 13.766 1 49.22 98 PRO B C 1
ATOM 1653 O O . PRO B 1 98 ? 7.191 48.562 14.328 1 49.22 98 PRO B O 1
ATOM 1656 N N . ARG B 1 99 ? 6.312 48.75 12.578 1 48.44 99 ARG B N 1
ATOM 1657 C CA . ARG B 1 99 ? 6.816 50.094 12.328 1 48.44 99 ARG B CA 1
ATOM 1658 C C . ARG B 1 99 ? 6.203 51.094 13.297 1 48.44 99 ARG B C 1
ATOM 1660 O O . ARG B 1 99 ? 5.004 51.375 13.227 1 48.44 99 ARG B O 1
ATOM 1667 N N . ASP B 1 100 ? 6.438 50.969 14.625 1 46.59 100 ASP B N 1
ATOM 1668 C CA . ASP B 1 100 ? 6.188 52.156 15.438 1 46.59 100 ASP B CA 1
ATOM 1669 C C . ASP B 1 100 ? 6.688 53.406 14.727 1 46.59 100 ASP B C 1
ATOM 1671 O O . ASP B 1 100 ? 7.895 53.625 14.586 1 46.59 100 ASP B O 1
ATOM 1675 N N . ASP B 1 101 ? 6.082 53.812 13.648 1 46.34 101 ASP B N 1
ATOM 1676 C CA . ASP B 1 101 ? 6.238 55.094 13 1 46.34 101 ASP B CA 1
ATOM 1677 C C . ASP B 1 101 ? 6.215 56.25 14.031 1 46.34 101 ASP B C 1
ATOM 1679 O O . ASP B 1 101 ? 5.996 57.406 13.68 1 46.34 101 ASP B O 1
ATOM 1683 N N . VAL B 1 102 ? 5.934 56.062 15.398 1 47.84 102 VAL B N 1
ATOM 1684 C CA . VAL B 1 102 ? 5.758 57.344 16.078 1 47.84 102 VAL B CA 1
ATOM 1685 C C . VAL B 1 102 ? 7.066 58.125 16.062 1 47.84 102 VAL B C 1
ATOM 1687 O O . VAL B 1 102 ? 8.07 57.688 16.625 1 47.84 102 VAL B O 1
ATOM 1690 N N . ARG B 1 103 ? 7.438 58.844 15.039 1 47.88 103 ARG B N 1
ATOM 1691 C CA . ARG B 1 103 ? 8.383 59.969 15.008 1 47.88 103 ARG B CA 1
ATOM 1692 C C . ARG B 1 103 ? 8.211 60.844 16.234 1 47.88 103 ARG B C 1
ATOM 1694 O O . ARG B 1 103 ? 7.156 61.438 16.438 1 47.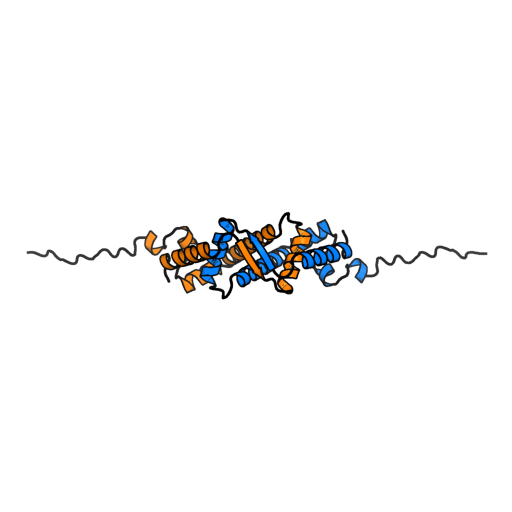88 103 ARG B O 1
ATOM 1701 N N . ARG B 1 104 ? 8.719 60.406 17.297 1 47.28 104 ARG B N 1
ATOM 1702 C CA . ARG B 1 104 ? 9 61.312 18.406 1 47.28 104 ARG B CA 1
ATOM 1703 C C . ARG B 1 104 ? 9.734 62.562 17.906 1 47.28 104 ARG B C 1
ATOM 1705 O O . ARG B 1 104 ? 10.953 62.531 17.734 1 47.28 104 ARG B O 1
ATOM 1712 N N . TYR B 1 105 ? 9.32 63.094 16.719 1 44.34 105 TYR B N 1
ATOM 1713 C CA . TYR B 1 105 ? 9.992 64.375 16.422 1 44.34 105 TYR B CA 1
ATOM 1714 C C . TYR B 1 105 ? 9.664 65.438 17.484 1 44.34 105 TYR B C 1
ATOM 1716 O O . TYR B 1 105 ? 8.617 66.062 17.406 1 44.34 105 TYR B O 1
ATOM 1724 N N . GLN B 1 106 ? 9.32 65 18.719 1 38.91 106 GLN B N 1
ATOM 1725 C CA . GLN B 1 106 ? 9.062 66.125 19.578 1 38.91 106 GLN B CA 1
ATOM 1726 C C . GLN B 1 106 ? 10.266 67.125 19.609 1 38.91 106 GLN B C 1
ATOM 1728 O O . GLN B 1 106 ? 11.367 66.688 19.984 1 38.91 106 GLN B O 1
ATOM 1733 N N . MET B 1 107 ? 10.375 68 18.531 1 31.91 107 MET B N 1
ATOM 1734 C CA . MET B 1 107 ? 11.055 69.25 18.875 1 31.91 107 MET B CA 1
ATOM 1735 C C . MET B 1 107 ? 10.445 69.875 20.125 1 31.91 107 MET B C 1
ATOM 1737 O O . MET B 1 107 ? 9.281 69.625 20.453 1 31.91 107 MET B O 1
#

InterPro domains:
  IPR058893 Ribbon-helix-helix protein [PF26048] (1-107)

Sequence (214 aa):
MTLDDLTDDVESAYSDLGTDLDVSLDRETRHELAMLVALFDPENTDELVRRAIHALFQSELDRGQLDFHLRQGYDVTYDEYLAGMTYEEMTGQTQAPPRDDVRRYQMMTLDDLTDDVESAYSDLGTDLDVSLDRETRHELAMLVALFDPENTDELVRRAIHALFQSELDRGQLDFHLRQGYDVTYDEYLAGMTYEEMTGQTQAPPRDDVRRYQM

Nearest PDB structures (foldseek):
  7vp2-assembly1_B  TM=7.338E-01  e=7.337E+00  Arabidopsis thaliana
  5zkt-assembly1_A  TM=7.433E-01  e=8.419E+00  Oryza sativa Japonica Group
  7vp2-assembly1_B  TM=7.338E-01  e=7.507E+00  Arabidopsis thaliana
  5zkt-assembly1_A  TM=7.433E-01  e=8.607E+00  Oryza sativa Japonica Group

Solvent-accessible surface area (backbone atoms only — not comparable to full-atom values): 11896 Å² total; per-residue (Å²): 84,41,66,68,51,50,53,50,41,26,50,50,37,36,61,70,49,54,52,58,42,77,32,68,46,53,73,69,50,34,48,52,49,10,48,50,41,53,72,64,60,60,96,48,71,36,58,57,51,47,49,7,45,49,40,35,52,49,49,29,54,73,72,45,50,46,38,52,51,34,36,74,55,19,69,37,43,62,67,29,58,76,66,75,46,48,69,56,68,70,68,47,66,75,62,63,74,76,77,78,70,78,73,78,68,74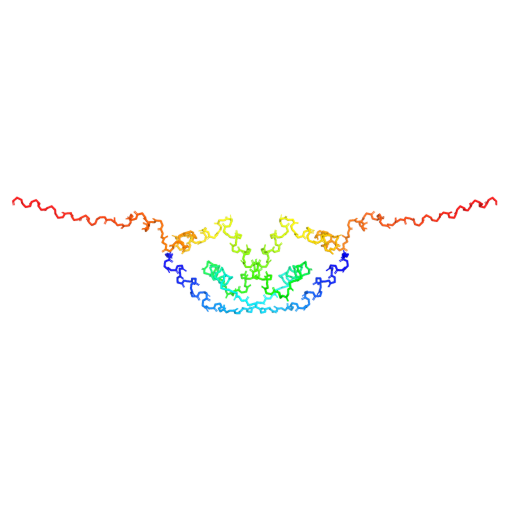,127,86,42,66,68,51,49,54,50,41,26,51,51,38,37,61,72,48,55,52,57,42,78,31,68,44,54,73,68,51,34,47,53,50,10,46,49,43,54,71,62,61,60,97,46,71,37,59,57,52,46,50,7,47,50,41,34,50,50,49,29,54,73,71,44,50,46,37,52,51,33,35,74,55,18,69,37,44,61,68,28,58,76,66,76,46,47,70,55,67,72,67,46,64,75,61,63,71,76,75,76,70,76,74,76,67,74,123

pLDDT: mean 90.37, std 17.38, range [31.91, 98.94]

Radius of gyration: 27.65 Å; Cα contacts (8 Å, |Δi|>4): 233; chains: 2; bounding box: 34×128×60 Å

Organism: Haloferax mediterranei (strain ATCC 33500 / DSM 1411 / JCM 8866 / NBRC 14739 / NCIMB 2177 / R-4) (NCBI:txid523841)

Foldseek 3Di:
DALVVVVVVVVVVVVVCPDDDDDDDDPVRVVVLVVVCVVPVDPDSVVVVVVVVVVVVVVCVVVVVQQVVCCVPHVAGVVCNVVSHGPCVVVVVVCPPPPPVPPPVPD/DALVVVVVVVVVVVVVCPDDDDDDDDPVRVVVLVVVCVVPVDPDSVVVVVVVVVVVVVVCVVVVVQQVVCCVPHVAGVVCNVVSHGPCVVVCVVCPPPPPVPPPVVD